Protein AF-A0AAD6T0F4-F1 (afdb_monomer_lite)

Foldseek 3Di:
DQCPLPQCPNDPGRLHLLDDDDPDDCCCLPLVVRLVRADPPPDAQEAEAQAKRKAFAANACLCDPNQVSGPVRHPHDPQNFHRYPPDDCVSLPAPDQVRFAWWFKWWALDLRSVPDDQQRTFTQWIDRSPSRGRTDITGGHNQDAWHDPNAIWMDTSHTHGYTYPPHPHHDDADRADAFFPFQADVVVPRHHGHPVRGDPGTHGDDDDD

Organism: NCBI:txid1745969

pLDDT: mean 95.16, std 5.16, range [55.62, 98.62]

InterPro domains:
  IPR054497 Lytic polysaccharide monooxygenase AA14 [PF22810] (1-209)

Sequence (209 aa):
MYGFNVTDQTFDYDNRPVSPLTNFTFSQWWFHGHLDFPPSEGDIFDLPAGQPATTEIACNKGATSFFASSEGGNIRTDNPNDVCPNSGTDAFHTKGLDDLTGCALAIAYKSNATQVQPEDFTVFSVNQTCVWTRFTDFQVPARMPACPPGGCTCAFFWIYSCNVTGATSTVALATPKVPRRCGVDSANGKWHAAPGNCTYSPKQPLYWF

Structure (mmCIF, N/CA/C/O backbone):
data_AF-A0AAD6T0F4-F1
#
_entry.id   AF-A0AAD6T0F4-F1
#
loop_
_atom_site.group_PDB
_atom_site.id
_atom_site.type_symbol
_atom_site.label_atom_id
_atom_site.label_alt_id
_atom_site.label_comp_id
_atom_site.label_asym_id
_atom_site.label_entity_id
_atom_site.label_seq_id
_atom_site.pdbx_PDB_ins_code
_atom_site.Cartn_x
_atom_site.Cartn_y
_atom_site.Cartn_z
_atom_site.occupancy
_atom_site.B_iso_or_equiv
_atom_site.auth_seq_id
_atom_site.auth_comp_id
_atom_site.auth_asym_id
_atom_site.auth_atom_id
_atom_site.pdbx_PDB_model_num
ATOM 1 N N . MET A 1 1 ? -3.334 2.688 10.053 1.00 94.81 1 MET A N 1
ATOM 2 C CA . MET A 1 1 ? -2.639 1.423 9.693 1.00 94.81 1 MET A CA 1
ATOM 3 C C . MET A 1 1 ? -2.483 0.551 10.932 1.00 94.81 1 MET A C 1
ATOM 5 O O . MET A 1 1 ? -2.479 1.100 12.030 1.00 94.81 1 MET A O 1
ATOM 9 N N . TYR A 1 2 ? -2.353 -0.764 10.767 1.00 96.94 2 TYR A N 1
ATOM 10 C CA . TYR A 1 2 ? -2.013 -1.662 11.878 1.00 96.94 2 TYR A CA 1
ATOM 11 C C . TYR A 1 2 ? -0.552 -1.467 12.276 1.00 96.94 2 TYR A C 1
ATOM 13 O O . TYR A 1 2 ? 0.293 -1.364 11.397 1.00 96.94 2 TYR A O 1
ATOM 21 N N . GLY A 1 3 ? -0.263 -1.374 13.572 1.00 97.12 3 GLY A N 1
ATOM 22 C CA . GLY A 1 3 ? 1.085 -1.126 14.084 1.00 97.12 3 GLY A CA 1
ATOM 23 C C . GLY A 1 3 ? 1.554 0.325 13.954 1.00 97.12 3 GLY A C 1
ATOM 24 O O . GLY A 1 3 ? 2.752 0.585 13.903 1.00 97.12 3 GLY A O 1
ATOM 25 N N . PHE A 1 4 ? 0.635 1.298 13.894 1.00 97.31 4 PHE A N 1
ATOM 26 C CA . PHE A 1 4 ? 0.967 2.716 13.652 1.00 97.31 4 PHE A CA 1
ATOM 27 C C . PHE A 1 4 ? 1.988 3.305 14.644 1.00 97.31 4 PHE A C 1
ATOM 29 O O . PHE A 1 4 ? 2.766 4.197 14.294 1.00 97.31 4 PHE A O 1
ATOM 36 N N . ASN A 1 5 ? 1.984 2.801 15.879 1.00 96.81 5 ASN A N 1
ATOM 37 C CA . ASN A 1 5 ? 2.884 3.213 16.956 1.00 96.81 5 ASN A CA 1
ATOM 38 C C . ASN A 1 5 ? 3.843 2.096 17.398 1.00 96.81 5 ASN A C 1
ATOM 40 O O . ASN A 1 5 ? 4.452 2.219 18.455 1.00 96.81 5 ASN A O 1
ATOM 44 N N . VAL A 1 6 ? 3.977 1.018 16.617 1.00 97.19 6 VAL A N 1
ATOM 45 C CA . VAL A 1 6 ? 4.965 -0.034 16.891 1.00 97.19 6 VAL A CA 1
ATOM 46 C C . VAL A 1 6 ? 6.373 0.532 16.704 1.00 97.19 6 VAL A C 1
ATOM 48 O O . VAL A 1 6 ? 6.673 1.181 15.698 1.00 97.19 6 VAL A O 1
ATOM 51 N N . THR A 1 7 ? 7.235 0.265 17.680 1.00 96.44 7 THR A N 1
ATOM 52 C CA . THR A 1 7 ? 8.653 0.644 17.715 1.00 96.44 7 THR A CA 1
ATOM 53 C C . THR A 1 7 ? 9.552 -0.596 17.694 1.00 96.44 7 THR A C 1
ATOM 55 O O . THR A 1 7 ? 9.077 -1.728 17.779 1.00 96.44 7 THR A O 1
ATOM 58 N N . ASP A 1 8 ? 10.864 -0.385 17.607 1.00 95.06 8 ASP A N 1
ATOM 59 C CA . ASP A 1 8 ? 11.895 -1.431 17.684 1.00 95.06 8 ASP A CA 1
ATOM 60 C C . ASP A 1 8 ? 11.920 -2.163 19.037 1.00 95.06 8 ASP A C 1
ATOM 62 O O . ASP A 1 8 ? 12.418 -3.279 19.113 1.00 95.06 8 ASP A O 1
ATOM 66 N N . GLN A 1 9 ? 11.362 -1.557 20.088 1.00 95.44 9 GLN A N 1
ATOM 67 C CA . GLN A 1 9 ? 11.271 -2.131 21.436 1.00 95.44 9 GLN A CA 1
ATOM 68 C C . GLN A 1 9 ? 9.912 -2.787 21.733 1.00 95.44 9 GLN A C 1
ATOM 70 O O . GLN A 1 9 ? 9.684 -3.264 22.842 1.00 95.44 9 GLN A O 1
ATOM 75 N N . THR A 1 10 ? 8.966 -2.760 20.787 1.00 96.94 10 THR A N 1
ATOM 76 C CA . THR A 1 10 ? 7.611 -3.300 21.017 1.00 96.94 10 THR A CA 1
ATOM 77 C C . THR A 1 10 ? 7.586 -4.832 21.006 1.00 96.94 10 THR A C 1
ATOM 79 O O . THR A 1 10 ? 6.769 -5.437 21.697 1.00 96.94 10 THR A O 1
ATOM 82 N N . PHE A 1 11 ? 8.484 -5.456 20.243 1.00 96.12 11 PHE A N 1
ATOM 83 C CA . PHE A 1 11 ? 8.640 -6.905 20.128 1.00 96.12 11 PHE A CA 1
ATOM 84 C C . PHE A 1 11 ? 10.054 -7.313 2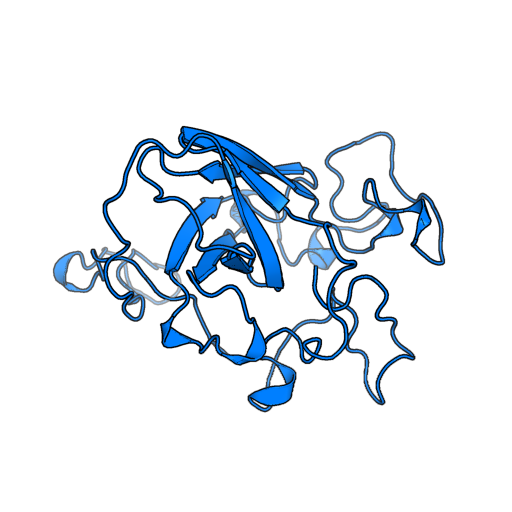0.573 1.00 96.12 11 PHE A C 1
ATOM 86 O O . PHE A 1 11 ? 10.929 -6.471 20.750 1.00 96.12 11 PHE A O 1
ATOM 93 N N . ASP A 1 12 ? 10.294 -8.613 20.739 1.00 95.62 12 ASP A N 1
ATOM 94 C CA . ASP A 1 12 ? 11.615 -9.188 21.038 1.00 95.62 12 ASP A CA 1
ATOM 95 C C . ASP A 1 12 ? 12.577 -9.192 19.829 1.00 95.62 12 ASP A C 1
ATOM 97 O O . ASP A 1 12 ? 13.738 -9.588 19.946 1.00 95.62 12 ASP A O 1
ATOM 101 N N . TYR A 1 13 ? 12.107 -8.714 18.676 1.00 95.06 13 TYR A N 1
ATOM 102 C CA . TYR A 1 13 ? 12.864 -8.451 17.454 1.00 95.06 13 TYR A CA 1
ATOM 103 C C . TYR A 1 13 ? 12.384 -7.144 16.808 1.00 95.06 13 TYR A C 1
ATOM 105 O O . TYR A 1 13 ? 11.301 -6.645 17.118 1.00 95.06 13 TYR A O 1
ATOM 113 N N . ASP A 1 14 ? 13.167 -6.589 15.877 1.00 95.75 14 ASP A N 1
ATOM 114 C CA . ASP A 1 14 ? 12.775 -5.370 15.165 1.00 95.75 14 ASP A CA 1
ATOM 115 C C . ASP A 1 14 ? 11.626 -5.646 14.190 1.00 95.75 14 ASP A C 1
ATOM 117 O O . ASP A 1 14 ? 11.829 -6.082 13.055 1.00 95.75 14 ASP A O 1
ATOM 121 N N . ASN A 1 15 ? 10.416 -5.344 14.646 1.00 96.56 15 ASN A N 1
ATOM 122 C CA . ASN A 1 15 ? 9.190 -5.498 13.882 1.00 96.56 15 ASN A CA 1
ATOM 123 C C . ASN A 1 15 ? 8.511 -4.148 13.614 1.00 96.56 15 ASN A C 1
ATOM 125 O O . ASN A 1 15 ? 7.284 -4.049 13.597 1.00 96.56 15 ASN A O 1
ATOM 129 N N . ARG A 1 16 ? 9.296 -3.075 13.454 1.00 97.19 16 ARG A N 1
ATOM 130 C CA . ARG A 1 16 ? 8.764 -1.774 13.029 1.00 97.19 16 ARG A CA 1
ATOM 131 C C . ARG A 1 16 ? 8.069 -1.901 11.673 1.00 97.19 16 ARG A C 1
ATOM 133 O O . ARG A 1 16 ? 8.456 -2.742 10.868 1.00 97.19 16 ARG A O 1
ATOM 140 N N . PRO A 1 17 ? 7.130 -1.003 11.333 1.00 97.00 17 PRO A N 1
ATOM 141 C CA . PRO A 1 17 ? 6.427 -1.087 10.053 1.00 97.00 17 PRO A CA 1
ATOM 142 C C . PRO A 1 17 ? 7.309 -0.994 8.796 1.00 97.00 17 PRO A C 1
ATOM 144 O O . PRO A 1 17 ? 6.874 -1.368 7.712 1.00 97.00 17 PRO A O 1
ATOM 147 N N . VAL A 1 18 ? 8.536 -0.486 8.940 1.00 95.94 18 VAL A N 1
ATOM 148 C CA . VAL A 1 18 ? 9.536 -0.392 7.864 1.00 95.94 18 VAL A CA 1
ATOM 149 C C . VAL A 1 18 ? 10.438 -1.627 7.772 1.00 95.94 18 VAL A C 1
ATOM 151 O O . VAL A 1 18 ? 11.195 -1.751 6.812 1.00 95.94 18 VAL A O 1
ATOM 154 N N . SER A 1 19 ? 10.382 -2.533 8.753 1.00 95.75 19 SER A N 1
ATOM 155 C CA . SER A 1 19 ? 11.212 -3.736 8.783 1.00 95.75 19 SER A CA 1
ATOM 156 C C . SER A 1 19 ? 10.784 -4.706 7.677 1.00 95.75 19 SER A C 1
ATOM 158 O O . SER A 1 19 ? 9.584 -4.949 7.509 1.00 95.75 19 SER A O 1
ATOM 160 N N . PRO A 1 20 ? 11.734 -5.269 6.909 1.00 94.81 20 PRO A N 1
ATOM 161 C CA . PRO A 1 20 ? 11.415 -6.210 5.845 1.00 94.81 20 PRO A CA 1
ATOM 162 C C . PRO A 1 20 ? 10.930 -7.552 6.411 1.00 94.81 20 PRO A C 1
ATOM 164 O O . PRO A 1 20 ? 11.377 -7.995 7.467 1.00 94.81 20 PRO A O 1
ATOM 167 N N . LEU A 1 21 ? 10.049 -8.225 5.669 1.00 94.69 21 LEU A N 1
ATOM 168 C CA . LEU A 1 21 ? 9.511 -9.543 6.017 1.00 94.69 21 LEU A CA 1
ATOM 169 C C . LEU A 1 21 ? 10.242 -10.617 5.201 1.00 94.69 21 LEU A C 1
ATOM 171 O O . LEU A 1 21 ? 10.131 -10.636 3.977 1.00 94.69 21 LEU A O 1
ATOM 175 N N . THR A 1 22 ? 11.009 -11.490 5.856 1.00 93.94 22 THR A N 1
ATOM 176 C CA . THR A 1 22 ? 11.777 -12.558 5.190 1.00 93.94 22 THR A CA 1
ATOM 177 C C . THR A 1 22 ? 11.977 -13.745 6.122 1.00 93.94 22 THR A C 1
ATOM 179 O O . THR A 1 22 ? 12.324 -13.559 7.288 1.00 93.94 22 THR A O 1
ATOM 182 N N . ASN A 1 23 ? 11.761 -14.968 5.623 1.00 93.19 23 ASN A N 1
ATOM 183 C CA . ASN A 1 23 ? 11.918 -16.206 6.392 1.00 93.19 23 ASN A CA 1
ATOM 184 C C . ASN A 1 23 ? 11.124 -16.206 7.716 1.00 93.19 23 ASN A C 1
ATOM 186 O O . ASN A 1 23 ? 11.606 -16.622 8.772 1.00 93.19 23 ASN A O 1
ATOM 190 N N . PHE A 1 24 ? 9.896 -15.696 7.655 1.00 95.19 24 PHE A N 1
ATOM 191 C CA . PHE A 1 24 ? 8.995 -15.550 8.791 1.00 95.19 24 PHE A CA 1
ATOM 192 C C . PHE A 1 24 ? 7.892 -16.605 8.768 1.00 95.19 24 PHE A C 1
ATOM 194 O O . PHE A 1 24 ? 7.407 -17.024 7.716 1.00 95.19 24 PHE A O 1
ATOM 201 N N . THR A 1 25 ? 7.453 -17.018 9.955 1.00 96.62 25 THR A N 1
ATOM 202 C CA . THR A 1 25 ? 6.232 -17.820 10.092 1.00 96.62 25 THR A CA 1
ATOM 203 C C . THR A 1 25 ? 5.010 -17.012 9.653 1.00 96.62 25 THR A C 1
ATOM 205 O O . THR A 1 25 ? 5.052 -15.781 9.602 1.00 96.62 25 THR A O 1
ATOM 208 N N . PHE A 1 26 ? 3.894 -17.694 9.371 1.00 96.00 26 PHE A N 1
ATOM 209 C CA . PHE A 1 26 ? 2.660 -17.034 8.936 1.00 96.00 26 PHE A CA 1
ATOM 210 C C . PHE A 1 26 ? 2.252 -15.877 9.852 1.00 96.00 26 PHE A C 1
ATOM 212 O O . PHE A 1 26 ? 2.023 -14.778 9.372 1.00 96.00 26 PHE A O 1
ATOM 219 N N . SER A 1 27 ? 2.240 -16.088 11.169 1.00 94.81 27 SER A N 1
ATOM 220 C CA . SER A 1 27 ? 1.849 -15.059 12.137 1.00 94.81 27 SER A CA 1
ATOM 221 C C . SER A 1 27 ? 2.810 -13.872 12.219 1.00 94.81 27 SER A C 1
ATOM 223 O O . SER A 1 27 ? 2.397 -12.809 12.663 1.00 94.81 27 SER A O 1
ATOM 225 N N . GLN A 1 28 ? 4.074 -14.040 11.824 1.00 95.25 28 GLN A N 1
ATOM 226 C CA . GLN A 1 28 ? 5.064 -12.960 11.842 1.00 95.25 28 GLN A CA 1
ATOM 227 C C . GLN A 1 28 ? 4.947 -12.067 10.603 1.00 95.25 28 GLN A C 1
ATOM 229 O O . GLN A 1 28 ? 4.976 -10.849 10.723 1.00 95.25 28 GLN A O 1
ATOM 234 N N . TRP A 1 29 ? 4.791 -12.644 9.405 1.00 95.38 29 TRP A N 1
ATOM 235 C CA . TRP A 1 29 ? 4.690 -11.831 8.186 1.00 95.38 29 TRP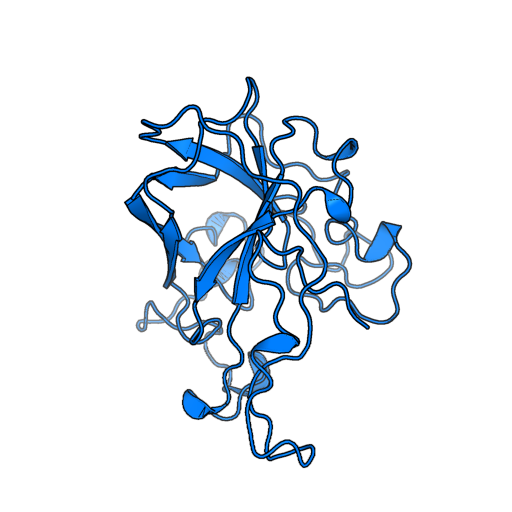 A CA 1
ATOM 236 C C . TRP A 1 29 ? 3.265 -11.339 7.916 1.00 95.38 29 TRP A C 1
ATOM 238 O O . TRP A 1 29 ? 3.070 -10.242 7.384 1.00 95.38 29 TRP A O 1
ATOM 248 N N . TRP A 1 30 ? 2.246 -12.125 8.273 1.00 96.69 30 TRP A N 1
ATOM 249 C CA . TRP A 1 30 ? 0.854 -11.760 8.041 1.00 96.69 30 TRP A CA 1
ATOM 250 C C . TRP A 1 30 ? 0.491 -10.529 8.864 1.00 96.69 30 TRP A C 1
ATOM 252 O O . TRP A 1 30 ? 0.677 -10.517 10.079 1.00 96.69 30 TRP A O 1
ATOM 262 N N . PHE A 1 31 ? -0.009 -9.472 8.210 1.00 96.56 31 PHE A N 1
ATOM 263 C CA . PHE A 1 31 ? -0.258 -8.179 8.869 1.00 96.56 31 PHE A CA 1
ATOM 264 C C . PHE A 1 31 ? 0.978 -7.593 9.559 1.00 96.56 31 PHE A C 1
ATOM 266 O O . PHE A 1 31 ? 0.825 -6.772 10.459 1.00 96.56 31 PHE A O 1
ATOM 273 N N . HIS A 1 32 ? 2.190 -7.988 9.140 1.00 96.75 32 HIS A N 1
ATOM 274 C CA . HIS A 1 32 ? 3.436 -7.609 9.816 1.00 96.75 32 HIS A CA 1
ATOM 275 C C . HIS A 1 32 ? 3.441 -8.047 11.301 1.00 96.75 32 HIS A C 1
ATOM 277 O O . HIS A 1 32 ? 4.083 -7.443 12.144 1.00 96.75 32 HIS A O 1
ATOM 283 N N . GLY A 1 33 ? 2.636 -9.049 11.680 1.00 96.56 33 GLY A N 1
ATOM 284 C CA . GLY A 1 33 ? 2.438 -9.427 13.083 1.00 96.56 33 GLY A CA 1
ATOM 285 C C . GLY A 1 33 ? 1.744 -8.349 13.929 1.00 96.56 33 GLY A C 1
ATOM 286 O O . GLY A 1 33 ? 1.796 -8.399 15.155 1.00 96.56 33 GLY A O 1
ATOM 287 N N . HIS A 1 34 ? 1.095 -7.356 13.307 1.00 97.44 34 HIS A N 1
ATOM 288 C CA . HIS A 1 34 ? 0.525 -6.187 13.991 1.00 97.44 34 HIS A CA 1
ATOM 289 C C . HIS A 1 34 ? -0.987 -6.257 14.215 1.00 97.44 34 HIS A C 1
ATOM 291 O O . HIS A 1 34 ? -1.586 -5.237 14.545 1.00 97.44 34 HIS A O 1
ATOM 297 N N . LEU A 1 35 ? -1.632 -7.420 14.060 1.00 96.31 35 LEU A N 1
ATOM 298 C CA . LEU A 1 35 ? -3.089 -7.550 14.250 1.00 96.31 35 LEU A CA 1
ATOM 299 C C . LEU A 1 35 ? -3.570 -7.073 15.630 1.00 96.31 35 LEU A C 1
ATOM 301 O O . LEU A 1 35 ? -4.657 -6.503 15.721 1.00 96.31 35 LEU A O 1
ATOM 305 N N . ASP A 1 36 ? -2.743 -7.233 16.665 1.00 97.19 36 ASP A N 1
ATOM 306 C CA . ASP A 1 36 ? -3.033 -6.791 18.036 1.00 97.19 36 ASP A CA 1
ATOM 307 C C . ASP A 1 36 ? -2.819 -5.279 18.256 1.00 97.19 36 ASP A C 1
ATOM 309 O O . ASP A 1 36 ? -3.106 -4.752 19.330 1.00 97.19 36 ASP A O 1
ATOM 313 N N . PHE A 1 37 ? -2.360 -4.558 17.228 1.00 97.00 37 PHE A N 1
ATOM 314 C CA . PHE A 1 37 ? -2.129 -3.112 17.232 1.00 97.00 37 PHE A CA 1
ATOM 315 C C . PHE A 1 37 ? -3.007 -2.422 16.172 1.00 97.00 37 PHE A C 1
ATOM 317 O O . PHE A 1 37 ? -2.479 -1.854 15.208 1.00 97.00 37 PHE A O 1
ATOM 324 N N . PRO A 1 38 ? -4.347 -2.479 16.288 1.00 96.12 38 PRO A N 1
ATOM 325 C CA . PRO A 1 38 ? -5.238 -1.872 15.307 1.00 96.12 38 PRO A CA 1
ATOM 326 C C . PRO A 1 38 ? -5.090 -0.341 15.262 1.00 96.12 38 PRO A C 1
ATOM 328 O O . PRO A 1 38 ? -4.628 0.272 16.229 1.00 96.12 38 PRO A O 1
ATOM 331 N N . PRO A 1 39 ? -5.488 0.304 14.148 1.00 94.31 39 PRO A N 1
ATOM 332 C CA . PRO A 1 39 ? -5.640 1.757 14.121 1.00 94.31 39 PRO A CA 1
ATOM 333 C C . PRO A 1 39 ? -6.704 2.227 15.124 1.00 94.31 39 PRO A C 1
ATOM 335 O O . PRO A 1 39 ? -7.549 1.440 15.559 1.00 94.31 39 PRO A O 1
ATOM 338 N N . SER A 1 40 ? -6.690 3.522 15.453 1.00 92.12 40 SER A N 1
ATOM 339 C CA . SER A 1 40 ? -7.757 4.129 16.252 1.00 92.12 40 SER A CA 1
ATOM 340 C C . SER A 1 40 ? -9.108 3.979 15.552 1.00 92.12 40 SER A C 1
ATOM 342 O O . SER A 1 40 ? -9.198 3.953 14.322 1.00 92.12 40 SER A O 1
ATOM 344 N N . GLU A 1 41 ? -10.177 3.905 16.340 1.00 89.12 41 GLU A N 1
ATOM 345 C CA . GLU A 1 41 ? -11.531 3.870 15.796 1.00 89.12 41 GLU A CA 1
ATOM 346 C C . GLU A 1 41 ? -11.809 5.126 14.954 1.00 89.12 41 GLU A C 1
ATOM 348 O O . GLU A 1 41 ? -11.523 6.246 15.372 1.00 89.12 41 GLU A O 1
ATOM 353 N N . GLY A 1 42 ? -12.359 4.932 13.753 1.00 89.50 42 GLY A N 1
ATOM 354 C CA . GLY A 1 42 ? -12.655 6.013 12.809 1.00 89.50 42 GLY A CA 1
ATOM 355 C C . GLY A 1 42 ? -11.501 6.401 11.878 1.00 89.50 42 GLY A C 1
ATOM 356 O O . GLY A 1 42 ? -11.765 7.017 10.847 1.00 89.50 42 GLY A O 1
ATOM 357 N N . ASP A 1 43 ? -10.261 5.985 12.159 1.00 93.94 43 ASP A N 1
ATOM 358 C CA . ASP A 1 43 ? -9.118 6.248 11.278 1.00 93.94 43 ASP A CA 1
ATOM 359 C C . ASP A 1 43 ? -9.148 5.306 10.063 1.00 93.94 43 ASP A C 1
ATOM 361 O O . ASP A 1 43 ? -8.745 4.138 10.123 1.00 93.94 43 ASP A O 1
ATOM 365 N N . ILE A 1 44 ? -9.629 5.828 8.935 1.00 94.69 44 ILE A N 1
ATOM 366 C CA . ILE A 1 44 ? -9.835 5.088 7.688 1.00 94.69 44 ILE A CA 1
ATOM 367 C C . ILE A 1 44 ? -9.095 5.783 6.544 1.00 94.69 44 ILE A C 1
ATOM 369 O O . ILE A 1 44 ? -9.131 7.003 6.413 1.00 94.69 44 ILE A O 1
ATOM 373 N N . PHE A 1 45 ? -8.443 4.994 5.687 1.00 96.88 45 PHE A N 1
ATOM 374 C CA . PHE A 1 45 ? -7.889 5.493 4.429 1.00 96.88 45 PHE A CA 1
ATOM 375 C C . PHE A 1 45 ? -8.936 5.430 3.306 1.00 96.88 45 PHE A C 1
ATOM 377 O O . PHE A 1 45 ? -9.388 4.342 2.931 1.00 96.88 45 PHE A O 1
ATOM 384 N N . ASP A 1 46 ? -9.310 6.584 2.758 1.00 97.50 46 ASP A N 1
ATOM 385 C CA . ASP A 1 46 ? -10.323 6.678 1.706 1.00 97.50 46 ASP A CA 1
ATOM 386 C C . ASP A 1 46 ? -9.776 6.321 0.315 1.00 97.50 46 ASP A C 1
ATOM 388 O O . ASP A 1 46 ? -8.698 6.747 -0.100 1.00 97.50 46 ASP A O 1
ATOM 392 N N . LEU A 1 47 ? -10.571 5.561 -0.438 1.00 97.94 47 LEU A N 1
ATOM 393 C CA . LEU A 1 47 ? -10.309 5.134 -1.810 1.00 97.94 47 LEU A CA 1
ATOM 394 C C . LEU A 1 47 ? -11.386 5.711 -2.744 1.00 97.94 47 LEU A C 1
ATOM 396 O O . LEU A 1 47 ? -12.423 5.070 -2.946 1.00 97.94 47 LEU A O 1
ATOM 400 N N . PRO A 1 48 ? -11.181 6.908 -3.318 1.00 98.12 48 PRO A N 1
ATOM 401 C CA . PRO A 1 48 ? -12.180 7.562 -4.156 1.00 98.12 48 PRO A CA 1
ATOM 402 C C . PRO A 1 48 ? -12.296 6.882 -5.524 1.00 98.12 48 PRO A C 1
ATOM 404 O O . PRO A 1 48 ? -11.392 6.957 -6.352 1.00 98.12 48 PRO A O 1
ATOM 407 N N . ALA A 1 49 ? -13.421 6.215 -5.788 1.00 98.38 49 ALA A N 1
ATOM 408 C CA . ALA A 1 49 ? -13.643 5.465 -7.020 1.00 98.38 49 ALA A CA 1
ATOM 409 C C . ALA A 1 49 ? -13.466 6.346 -8.272 1.00 98.38 49 ALA A C 1
ATOM 411 O O . ALA A 1 49 ? -14.141 7.359 -8.451 1.00 98.38 49 ALA A O 1
ATOM 412 N N . GLY A 1 50 ? -12.572 5.930 -9.173 1.00 98.06 50 GLY A N 1
ATOM 413 C CA . GLY A 1 50 ? -12.282 6.638 -10.423 1.00 98.06 50 GLY A CA 1
ATOM 414 C C . GLY A 1 50 ? -11.323 7.819 -10.274 1.00 98.06 50 GLY A C 1
ATOM 415 O O . GLY A 1 50 ? -11.151 8.559 -11.238 1.00 98.06 50 GLY A O 1
ATOM 416 N N . GLN A 1 51 ? -10.720 8.000 -9.098 1.00 98.44 51 GLN A N 1
ATOM 417 C CA . GLN A 1 51 ? -9.780 9.073 -8.781 1.00 98.44 51 GLN A CA 1
ATOM 418 C C . GLN A 1 51 ? -8.486 8.500 -8.173 1.00 98.44 51 GLN A C 1
ATOM 420 O O . GLN A 1 51 ? -8.458 7.336 -7.750 1.00 98.44 51 GLN A O 1
ATOM 425 N N . PRO A 1 52 ? -7.394 9.282 -8.134 1.00 98.25 52 PRO A N 1
ATOM 426 C CA . PRO A 1 52 ? -6.196 8.893 -7.403 1.00 98.25 52 PRO A CA 1
ATOM 427 C C . PRO A 1 52 ? -6.435 8.882 -5.887 1.00 98.25 52 PRO A C 1
ATOM 429 O O . PRO A 1 52 ? -7.080 9.775 -5.337 1.00 98.25 52 PRO A O 1
ATOM 432 N N . ALA A 1 53 ? -5.856 7.890 -5.213 1.00 98.06 53 ALA A N 1
ATOM 433 C CA . ALA A 1 53 ? -5.625 7.885 -3.775 1.00 98.06 53 ALA A CA 1
ATOM 434 C C . ALA A 1 53 ? -4.125 8.097 -3.518 1.00 98.06 53 ALA A C 1
ATOM 436 O O . ALA A 1 53 ? -3.309 7.243 -3.879 1.00 98.06 53 ALA A O 1
ATOM 437 N N . THR A 1 54 ? -3.756 9.228 -2.918 1.00 98.19 54 THR A N 1
ATOM 438 C CA . THR A 1 54 ? -2.356 9.545 -2.604 1.00 98.19 54 THR A CA 1
ATOM 439 C C . THR A 1 54 ? -1.943 8.883 -1.293 1.00 98.19 54 THR A C 1
ATOM 441 O O . THR A 1 54 ? -2.565 9.092 -0.254 1.00 98.19 54 THR A O 1
ATOM 444 N N . THR A 1 55 ? -0.873 8.094 -1.336 1.00 97.44 55 THR A N 1
ATOM 445 C CA . THR A 1 55 ? -0.246 7.474 -0.157 1.00 97.44 55 THR A CA 1
ATOM 446 C C . THR A 1 55 ? 1.034 8.209 0.231 1.00 97.44 55 THR A C 1
ATOM 448 O O . THR A 1 55 ? 1.625 8.899 -0.601 1.00 97.44 55 THR A O 1
ATOM 451 N N . GLU A 1 56 ? 1.482 8.042 1.478 1.00 97.94 56 GLU A N 1
ATOM 452 C CA . GLU A 1 56 ? 2.804 8.482 1.932 1.00 97.94 56 GLU A CA 1
ATOM 453 C C . GLU A 1 56 ? 3.690 7.270 2.232 1.00 97.94 56 GLU A C 1
ATOM 455 O O . GLU A 1 56 ? 3.396 6.494 3.139 1.00 97.94 56 GLU A O 1
ATOM 460 N N . ILE A 1 57 ? 4.778 7.119 1.478 1.00 97.56 57 ILE A N 1
ATOM 461 C CA . ILE A 1 57 ? 5.759 6.039 1.622 1.00 97.56 57 ILE A CA 1
ATOM 462 C C . ILE A 1 57 ? 7.090 6.658 2.040 1.00 97.56 57 ILE A C 1
ATOM 464 O O . ILE A 1 57 ? 7.638 7.488 1.318 1.00 97.56 57 ILE A O 1
ATOM 468 N N . ALA A 1 58 ? 7.614 6.274 3.202 1.00 97.69 58 ALA A N 1
ATOM 469 C CA . ALA A 1 58 ? 8.889 6.789 3.688 1.00 97.69 58 ALA A CA 1
ATOM 470 C C . ALA A 1 58 ? 9.614 5.800 4.609 1.00 97.69 58 ALA A C 1
ATOM 472 O O . ALA A 1 58 ? 8.986 4.934 5.214 1.00 97.69 58 ALA A O 1
ATOM 473 N N . CYS A 1 59 ? 10.927 5.974 4.774 1.00 96.81 59 CYS A N 1
ATOM 474 C CA . CYS A 1 59 ? 11.750 5.136 5.659 1.00 96.81 59 CYS A CA 1
ATOM 475 C C . CYS A 1 59 ? 11.518 5.391 7.158 1.00 96.81 59 CYS A C 1
ATOM 477 O O . CYS A 1 59 ? 11.972 4.625 8.006 1.00 96.81 59 CYS A O 1
ATOM 479 N N . ASN A 1 60 ? 10.830 6.478 7.512 1.00 97.38 60 ASN A N 1
ATOM 480 C CA . ASN A 1 60 ? 10.474 6.789 8.889 1.00 97.38 60 ASN A CA 1
ATOM 481 C C . ASN A 1 60 ? 9.187 7.621 8.937 1.00 97.38 60 ASN A C 1
ATOM 483 O O . ASN A 1 60 ? 8.971 8.496 8.097 1.00 97.38 60 ASN A O 1
ATOM 487 N N . LYS A 1 61 ? 8.361 7.420 9.971 1.00 98.06 61 LYS A N 1
ATOM 488 C CA . LYS A 1 61 ? 7.135 8.203 10.191 1.00 98.06 61 LYS A CA 1
ATOM 489 C C . LYS A 1 61 ? 7.416 9.706 10.321 1.00 98.06 61 LYS A C 1
ATOM 491 O O . LYS A 1 61 ? 6.604 10.516 9.879 1.00 98.06 61 LYS A O 1
ATOM 496 N N . GLY A 1 62 ? 8.585 10.088 10.838 1.00 98.06 62 GLY A N 1
ATOM 497 C CA . GLY A 1 62 ? 9.034 11.482 10.913 1.00 98.06 62 GLY A CA 1
ATOM 498 C C . GLY A 1 62 ? 9.176 12.183 9.555 1.00 98.06 62 GLY A C 1
ATOM 499 O O . GLY A 1 62 ? 9.127 13.411 9.489 1.00 98.06 62 GLY A O 1
ATOM 500 N N . ALA A 1 63 ? 9.330 11.422 8.467 1.00 98.06 63 ALA A N 1
ATOM 501 C CA . ALA A 1 63 ? 9.390 11.939 7.102 1.00 98.06 63 ALA A CA 1
ATOM 502 C C . ALA A 1 63 ? 7.996 12.072 6.453 1.00 98.06 63 ALA A C 1
ATOM 504 O O . ALA A 1 63 ? 7.891 12.465 5.297 1.00 98.06 63 ALA A O 1
ATOM 505 N N . THR A 1 64 ? 6.913 11.780 7.176 1.00 98.31 64 THR A N 1
ATOM 506 C CA . THR A 1 64 ? 5.529 11.847 6.672 1.00 98.31 64 THR A CA 1
ATOM 507 C C . THR A 1 64 ? 4.745 12.986 7.327 1.00 98.31 64 THR A C 1
ATOM 509 O O . THR A 1 64 ? 5.238 13.666 8.230 1.00 98.31 64 THR A O 1
ATOM 512 N N . SER A 1 65 ? 3.501 13.214 6.906 1.00 97.69 65 SER A N 1
ATOM 513 C CA . SER A 1 65 ? 2.569 14.106 7.612 1.00 97.69 65 SER A CA 1
ATOM 514 C C . SER A 1 65 ? 2.273 13.655 9.050 1.00 97.69 65 SER A C 1
ATOM 516 O O . SER A 1 65 ? 1.949 14.490 9.893 1.00 97.69 65 SER A O 1
ATOM 518 N N . PHE A 1 66 ? 2.485 12.375 9.370 1.00 97.62 66 PHE A N 1
ATOM 519 C CA . PHE A 1 66 ? 2.257 11.786 10.691 1.00 97.62 66 PHE A CA 1
ATOM 520 C C . PHE A 1 66 ? 3.427 11.952 11.676 1.00 97.62 66 PHE A C 1
ATOM 522 O O . PHE A 1 66 ? 3.423 11.342 12.752 1.00 97.62 66 PHE A O 1
ATOM 529 N N . PHE A 1 67 ? 4.415 12.793 11.347 1.00 97.69 67 PHE A N 1
ATOM 530 C CA . PHE A 1 67 ? 5.629 13.013 12.142 1.00 97.69 67 PHE A CA 1
ATOM 531 C C . PHE A 1 67 ? 5.373 13.374 13.612 1.00 97.69 67 PHE A C 1
ATOM 533 O O . PHE A 1 67 ? 6.214 13.089 14.456 1.00 97.69 67 PHE A O 1
ATOM 540 N N . ALA A 1 68 ? 4.230 13.988 13.936 1.00 97.31 68 ALA A N 1
ATOM 541 C CA . ALA A 1 68 ? 3.892 14.383 15.305 1.00 97.31 68 ALA A CA 1
ATOM 542 C C . ALA A 1 68 ? 3.775 13.183 16.263 1.00 97.31 68 ALA A C 1
ATOM 544 O O . ALA A 1 68 ? 3.933 13.338 17.468 1.00 97.31 68 ALA A O 1
ATOM 545 N N . SER A 1 69 ? 3.517 11.989 15.721 1.00 95.69 69 SER A N 1
ATOM 546 C CA . SER A 1 69 ? 3.490 10.723 16.465 1.00 95.69 69 SER A CA 1
ATOM 547 C C . SER A 1 69 ? 4.790 9.916 16.332 1.00 95.69 69 SER A C 1
ATOM 549 O O . SER A 1 69 ? 4.845 8.759 16.746 1.00 95.69 69 SER A O 1
ATOM 551 N N . SER A 1 70 ? 5.812 10.480 15.683 1.00 96.12 70 SER A N 1
ATOM 552 C CA . SER A 1 70 ? 7.146 9.889 15.563 1.00 96.12 70 SER A CA 1
ATOM 553 C C . SER A 1 70 ? 8.018 10.328 16.735 1.00 96.12 70 SER A C 1
ATOM 555 O O . SER A 1 70 ? 7.994 11.498 17.110 1.00 96.12 70 SER A O 1
ATOM 557 N N . GLU A 1 71 ? 8.839 9.423 17.264 1.00 90.81 71 GLU A N 1
ATOM 558 C CA . GLU A 1 71 ? 9.789 9.716 18.346 1.00 90.81 71 GLU A CA 1
ATOM 559 C C . GLU A 1 71 ? 10.761 10.852 17.979 1.00 90.81 71 GLU A C 1
ATOM 561 O O . GLU A 1 71 ? 11.015 11.745 18.783 1.00 90.81 71 GLU A O 1
ATOM 566 N N . GLY A 1 72 ? 11.258 10.858 16.736 1.00 91.75 72 GLY A N 1
ATOM 567 C CA . GLY A 1 72 ? 12.235 11.838 16.244 1.00 91.75 72 GLY A CA 1
ATOM 568 C C . GLY A 1 72 ? 11.643 13.156 15.729 1.00 91.75 72 GLY A C 1
ATOM 569 O O . GLY A 1 72 ? 12.388 14.014 15.260 1.00 91.75 72 GLY A O 1
ATOM 570 N N . GLY A 1 73 ? 10.318 13.330 15.773 1.00 96.31 73 GLY A N 1
ATOM 571 C CA . GLY A 1 73 ? 9.650 14.516 15.235 1.00 96.31 73 GLY A CA 1
ATOM 572 C C . GLY A 1 73 ? 9.740 14.648 13.707 1.00 96.31 73 GLY A C 1
ATOM 573 O O . GLY A 1 73 ? 9.779 13.654 12.979 1.00 96.31 73 GLY A O 1
ATOM 574 N N . ASN A 1 74 ? 9.702 15.890 13.208 1.00 97.69 74 ASN A N 1
ATOM 575 C CA . ASN A 1 74 ? 9.687 16.193 11.773 1.00 97.69 74 ASN A CA 1
ATOM 576 C C . ASN A 1 74 ? 11.097 16.154 11.175 1.00 97.69 74 ASN A C 1
ATOM 578 O O . ASN A 1 74 ? 11.902 17.038 11.461 1.00 97.69 74 ASN A O 1
ATOM 582 N N . ILE A 1 75 ? 11.350 15.196 10.285 1.00 97.31 75 ILE A N 1
ATOM 583 C CA . ILE A 1 75 ? 12.623 15.069 9.557 1.00 97.31 75 ILE A CA 1
ATOM 584 C C . ILE A 1 75 ? 12.475 15.320 8.049 1.00 97.31 75 ILE A C 1
ATOM 586 O O . ILE A 1 75 ? 13.386 15.022 7.281 1.00 97.31 75 ILE A O 1
ATOM 590 N N . ARG A 1 76 ? 11.319 15.830 7.604 1.00 97.12 76 ARG A N 1
ATOM 591 C CA . ARG A 1 76 ? 11.075 16.158 6.190 1.00 97.12 76 ARG A CA 1
ATOM 592 C C . ARG A 1 76 ? 12.039 17.242 5.709 1.00 97.12 76 ARG A C 1
ATOM 594 O O . ARG A 1 76 ? 12.302 18.204 6.429 1.00 97.12 76 ARG A O 1
ATOM 601 N N . THR A 1 77 ? 12.510 17.094 4.476 1.00 95.81 77 THR A N 1
ATOM 602 C CA . THR A 1 77 ? 13.338 18.082 3.774 1.00 95.81 77 THR A CA 1
ATOM 603 C C . THR A 1 77 ? 12.462 19.081 3.007 1.00 95.81 77 THR A C 1
ATOM 605 O O . THR A 1 77 ? 11.229 19.023 3.046 1.00 95.81 77 THR A O 1
ATOM 608 N N . ASP A 1 78 ? 13.101 20.028 2.322 1.00 95.75 78 ASP A N 1
ATOM 609 C CA . ASP A 1 78 ? 12.460 20.944 1.375 1.00 95.75 78 ASP A CA 1
ATOM 610 C C . ASP A 1 78 ? 11.911 20.221 0.136 1.00 95.75 78 ASP A C 1
ATOM 612 O O . ASP A 1 78 ? 10.944 20.688 -0.464 1.00 95.75 78 ASP A O 1
ATOM 616 N N . ASN A 1 79 ? 12.476 19.060 -0.215 1.00 96.12 79 ASN A N 1
ATOM 617 C CA . ASN A 1 79 ? 11.910 18.157 -1.206 1.00 96.12 79 ASN A CA 1
ATOM 618 C C . ASN A 1 79 ? 10.740 17.354 -0.602 1.00 96.12 79 ASN A C 1
ATOM 620 O O . ASN A 1 79 ? 10.956 16.377 0.120 1.00 96.12 79 ASN A O 1
ATOM 624 N N . PRO A 1 80 ? 9.478 17.664 -0.953 1.00 94.81 80 PRO A N 1
ATOM 625 C CA . PRO A 1 80 ? 8.337 16.945 -0.406 1.00 94.81 80 PRO A CA 1
ATOM 626 C C . PRO A 1 80 ? 8.288 15.478 -0.849 1.00 94.81 80 PRO A C 1
ATOM 628 O O . PRO A 1 80 ? 7.616 14.692 -0.192 1.00 94.81 80 PRO A O 1
ATOM 631 N N . ASN A 1 81 ? 8.967 15.089 -1.927 1.00 97.38 81 ASN A N 1
ATOM 632 C CA . ASN A 1 81 ? 8.933 13.725 -2.447 1.00 97.38 81 ASN A CA 1
ATOM 633 C C . ASN A 1 81 ? 10.063 12.836 -1.925 1.00 97.38 81 ASN A C 1
ATOM 635 O O . ASN A 1 81 ? 10.158 11.693 -2.361 1.00 97.38 81 ASN A O 1
ATOM 639 N N . ASP A 1 82 ? 10.886 13.323 -0.998 1.00 96.94 82 ASP A N 1
ATOM 640 C CA . ASP A 1 82 ? 11.961 12.535 -0.407 1.00 96.94 82 ASP A CA 1
ATOM 641 C C . ASP A 1 82 ? 11.403 11.360 0.419 1.00 96.94 82 ASP A C 1
ATOM 643 O O . ASP A 1 82 ? 10.720 11.554 1.430 1.00 96.94 82 ASP A O 1
ATOM 647 N N . VAL A 1 83 ? 11.661 10.136 -0.051 1.00 96.50 83 VAL A N 1
ATOM 648 C CA . VAL A 1 83 ? 11.245 8.882 0.599 1.00 96.50 83 VAL A CA 1
ATOM 649 C C . VAL A 1 83 ? 12.087 8.622 1.849 1.00 96.50 83 VAL A C 1
ATOM 651 O O . VAL A 1 83 ? 11.598 8.042 2.821 1.00 96.50 83 VAL A O 1
ATOM 654 N N . CYS A 1 84 ? 13.350 9.048 1.855 1.00 97.75 84 CYS A N 1
ATOM 655 C CA . CYS A 1 84 ? 14.223 8.869 3.002 1.00 97.75 84 CYS A CA 1
ATOM 656 C C . CYS A 1 84 ? 15.224 10.023 3.128 1.00 97.75 84 CYS A C 1
ATOM 658 O O . CYS A 1 84 ? 16.354 9.919 2.640 1.00 97.75 84 CYS A O 1
ATOM 660 N N . PRO A 1 85 ? 14.826 11.105 3.827 1.00 97.06 85 PRO A N 1
ATOM 661 C CA . PRO A 1 85 ? 15.671 12.265 4.058 1.00 97.06 85 PRO A CA 1
ATOM 662 C C . PRO A 1 85 ? 17.093 11.916 4.495 1.00 97.06 85 PRO A C 1
ATOM 664 O O . PRO A 1 85 ? 17.300 11.156 5.442 1.00 97.06 85 PRO A O 1
ATOM 667 N N . ASN A 1 86 ? 18.072 12.533 3.829 1.00 94.38 86 ASN A N 1
ATOM 668 C CA . ASN A 1 86 ? 19.510 12.378 4.087 1.00 94.38 86 ASN A CA 1
ATOM 669 C C . ASN A 1 86 ? 20.078 10.969 3.826 1.00 94.38 86 ASN A C 1
ATOM 671 O O . ASN A 1 86 ? 21.156 10.650 4.329 1.00 94.38 86 ASN A O 1
ATOM 675 N N . SER A 1 87 ? 19.387 10.138 3.042 1.00 96.19 87 SER A N 1
ATOM 676 C CA . SER A 1 87 ? 19.851 8.801 2.648 1.00 96.19 87 SER A CA 1
ATOM 677 C C . SER A 1 87 ? 19.981 8.667 1.127 1.00 96.19 87 SER A C 1
ATOM 679 O O . SER A 1 87 ? 19.333 9.388 0.369 1.00 96.19 87 SER A O 1
ATOM 681 N N . GLY A 1 88 ? 20.841 7.752 0.672 1.00 94.75 88 GLY A N 1
ATOM 682 C CA . GLY A 1 88 ? 20.967 7.397 -0.743 1.00 94.75 88 GLY A CA 1
ATOM 683 C C . GLY A 1 88 ? 19.847 6.470 -1.229 1.00 94.75 88 GLY A C 1
ATOM 684 O O . GLY A 1 88 ? 19.003 6.020 -0.452 1.00 94.75 88 GLY A O 1
ATOM 685 N N . THR A 1 89 ? 19.842 6.156 -2.530 1.00 93.56 89 THR A N 1
ATOM 686 C CA . THR A 1 89 ? 18.834 5.269 -3.146 1.00 93.56 89 THR A CA 1
ATOM 687 C C . THR A 1 89 ? 18.921 3.813 -2.683 1.00 93.56 89 THR A C 1
ATOM 689 O O . THR A 1 89 ? 17.968 3.048 -2.826 1.00 93.56 89 THR A O 1
ATOM 692 N N . ASP A 1 90 ? 20.040 3.432 -2.074 1.00 93.69 90 ASP A N 1
ATOM 693 C CA . ASP A 1 90 ? 20.247 2.151 -1.409 1.00 93.69 90 ASP A CA 1
ATOM 694 C C . ASP A 1 90 ? 19.282 1.935 -0.234 1.00 93.69 90 ASP A C 1
ATOM 696 O O . ASP A 1 90 ? 18.817 0.810 -0.039 1.00 93.69 90 ASP A O 1
ATOM 700 N N . ALA A 1 91 ? 18.896 3.004 0.475 1.00 94.00 91 ALA A N 1
ATOM 701 C CA . ALA A 1 91 ? 17.931 2.948 1.578 1.00 94.00 91 ALA A CA 1
ATOM 702 C C . ALA A 1 91 ? 16.510 2.560 1.136 1.00 94.00 91 ALA A C 1
ATOM 704 O O . ALA A 1 91 ? 15.695 2.141 1.955 1.00 94.00 91 ALA A O 1
ATOM 705 N N . PHE A 1 92 ? 16.209 2.692 -0.154 1.00 93.50 92 PHE A N 1
ATOM 706 C CA . PHE A 1 92 ? 14.951 2.267 -0.765 1.00 93.50 92 PHE A CA 1
ATOM 707 C C . PHE A 1 92 ? 15.180 1.263 -1.907 1.00 93.50 92 PHE A C 1
ATOM 709 O O . PHE A 1 92 ? 14.342 1.096 -2.791 1.00 93.50 92 PHE A O 1
ATOM 716 N N . HIS A 1 93 ? 16.306 0.543 -1.829 1.00 95.06 93 HIS A N 1
ATOM 717 C CA . HIS A 1 93 ? 16.622 -0.656 -2.606 1.00 95.06 93 HIS A CA 1
ATOM 718 C C . HIS A 1 93 ? 16.544 -0.486 -4.125 1.00 95.06 93 HIS A C 1
ATOM 720 O O . HIS A 1 93 ? 16.056 -1.367 -4.832 1.00 95.06 93 HIS A O 1
ATOM 726 N N . THR A 1 94 ? 17.067 0.627 -4.636 1.00 94.44 94 THR A N 1
ATOM 727 C CA . THR A 1 94 ? 17.125 0.882 -6.076 1.00 94.44 94 THR A CA 1
ATOM 728 C C . THR A 1 94 ? 18.432 1.549 -6.492 1.00 94.44 94 THR A C 1
ATOM 730 O O . THR A 1 94 ? 19.026 2.341 -5.756 1.00 94.44 94 THR A O 1
ATOM 733 N N . LYS A 1 95 ? 18.887 1.260 -7.711 1.00 94.38 95 LYS A N 1
ATOM 734 C CA . LYS A 1 95 ? 19.982 1.993 -8.365 1.00 94.38 95 LYS A CA 1
ATOM 735 C C . LYS A 1 95 ? 19.518 3.292 -9.032 1.00 94.38 95 LYS A C 1
ATOM 737 O O . LYS A 1 95 ? 20.357 4.092 -9.437 1.00 94.38 95 LYS A O 1
ATOM 742 N N . GLY A 1 96 ? 18.209 3.499 -9.168 1.00 93.56 96 GLY A N 1
ATOM 743 C CA . GLY A 1 96 ? 17.613 4.663 -9.819 1.00 93.56 96 GLY A CA 1
ATOM 744 C C . GLY A 1 96 ? 16.212 4.377 -10.362 1.00 93.56 96 GLY A C 1
ATOM 745 O O . GLY A 1 96 ? 15.685 3.279 -10.216 1.00 93.56 96 GLY A O 1
ATOM 746 N N . LEU A 1 97 ? 15.606 5.364 -11.025 1.00 93.69 97 LEU A N 1
ATOM 747 C CA . LEU A 1 97 ? 14.231 5.268 -11.536 1.00 93.69 97 LEU A CA 1
ATOM 748 C C . LEU A 1 97 ? 13.994 4.031 -12.430 1.00 93.69 97 LEU A C 1
ATOM 750 O O . LEU A 1 97 ? 12.951 3.392 -12.323 1.00 93.69 97 LEU A O 1
ATOM 754 N N . ASP A 1 98 ? 14.978 3.663 -13.255 1.00 93.88 98 ASP A N 1
ATOM 755 C CA . ASP A 1 98 ? 14.886 2.543 -14.204 1.00 93.88 98 ASP A CA 1
ATOM 756 C C . ASP A 1 98 ? 15.068 1.149 -13.559 1.00 93.88 98 ASP A C 1
ATOM 758 O O . ASP A 1 98 ? 14.902 0.135 -14.233 1.00 93.88 98 ASP A O 1
ATOM 762 N N . ASP A 1 99 ? 15.415 1.087 -12.267 1.00 93.19 99 ASP A N 1
ATOM 763 C CA . ASP A 1 99 ? 15.626 -0.152 -11.491 1.00 93.19 99 ASP A CA 1
ATOM 764 C C . ASP A 1 99 ? 14.453 -0.444 -10.529 1.00 93.19 99 ASP A C 1
ATOM 766 O O . ASP A 1 99 ? 14.456 -1.426 -9.788 1.00 93.19 99 ASP A O 1
ATOM 770 N N . LEU A 1 100 ? 13.415 0.401 -10.540 1.00 93.25 100 LEU A N 1
ATOM 771 C CA . LEU A 1 100 ? 12.216 0.204 -9.729 1.00 93.25 100 LEU A CA 1
ATOM 772 C C . LEU A 1 100 ? 11.376 -0.971 -10.238 1.00 93.25 100 LEU A C 1
ATOM 774 O O . LEU A 1 100 ? 11.209 -1.186 -11.438 1.00 93.25 100 LEU A O 1
ATOM 778 N N . THR A 1 101 ? 10.772 -1.698 -9.299 1.00 94.31 101 THR A N 1
ATOM 779 C CA . THR A 1 101 ? 9.928 -2.872 -9.589 1.00 94.31 101 THR A CA 1
ATOM 780 C C . THR A 1 101 ? 8.451 -2.666 -9.248 1.00 94.31 101 THR A C 1
ATOM 782 O O . THR A 1 101 ? 7.623 -3.549 -9.483 1.00 94.31 101 THR A O 1
ATOM 785 N N . GLY A 1 102 ? 8.101 -1.467 -8.775 1.00 95.88 102 GLY A N 1
ATOM 786 C CA . GLY A 1 102 ? 6.736 -1.069 -8.467 1.00 95.88 102 GLY A CA 1
ATOM 787 C C . GLY A 1 102 ? 6.174 -1.677 -7.185 1.00 95.88 102 GLY A C 1
ATOM 788 O O . GLY A 1 102 ? 6.786 -2.497 -6.509 1.00 95.88 102 GLY A O 1
ATOM 789 N N . CYS A 1 103 ? 4.964 -1.250 -6.847 1.00 97.06 103 CYS A N 1
ATOM 790 C CA . CYS A 1 103 ? 4.211 -1.746 -5.702 1.00 97.06 103 CYS A CA 1
ATOM 791 C C . CYS A 1 103 ? 2.706 -1.671 -6.003 1.00 97.06 103 CYS A C 1
ATOM 793 O O . CYS A 1 103 ? 2.282 -1.143 -7.039 1.00 97.06 103 CYS A O 1
ATOM 795 N N . ALA A 1 104 ? 1.879 -2.199 -5.104 1.00 97.94 104 ALA A N 1
ATOM 796 C CA . ALA A 1 104 ? 0.448 -2.308 -5.341 1.00 97.94 104 ALA A CA 1
ATOM 797 C C . ALA A 1 104 ? -0.383 -2.148 -4.068 1.00 97.94 104 ALA A C 1
ATOM 799 O O . ALA A 1 104 ? 0.093 -2.421 -2.966 1.00 97.94 104 ALA A O 1
ATOM 800 N N . LEU A 1 105 ? -1.644 -1.759 -4.265 1.00 98.31 105 LEU A N 1
ATOM 801 C CA . LEU A 1 105 ? -2.694 -1.825 -3.259 1.00 98.31 105 LEU A CA 1
ATOM 802 C C . LEU A 1 105 ? -3.625 -3.007 -3.548 1.00 98.31 105 LEU A C 1
ATOM 804 O O . LEU A 1 105 ? -4.076 -3.218 -4.681 1.00 98.31 105 LEU A O 1
ATOM 808 N N . ALA A 1 106 ? -3.939 -3.751 -2.500 1.00 98.31 106 ALA A N 1
ATOM 809 C CA . ALA A 1 106 ? -4.880 -4.845 -2.451 1.00 98.31 106 ALA A CA 1
ATOM 810 C C . ALA A 1 106 ? -5.994 -4.566 -1.437 1.00 98.31 106 ALA A C 1
ATOM 812 O O . ALA A 1 106 ? -5.825 -3.798 -0.493 1.00 98.31 106 ALA A O 1
ATOM 813 N N . ILE A 1 107 ? -7.147 -5.194 -1.645 1.00 98.50 107 ILE A N 1
ATOM 814 C CA . ILE A 1 107 ? -8.335 -5.030 -0.806 1.00 98.50 107 ILE A CA 1
ATOM 815 C C . ILE A 1 107 ? -8.976 -6.385 -0.513 1.00 98.50 107 ILE A C 1
ATOM 817 O O . ILE A 1 107 ? -9.014 -7.260 -1.381 1.00 98.50 107 ILE A O 1
ATOM 821 N N . ALA A 1 108 ? -9.499 -6.536 0.699 1.00 98.31 108 ALA A N 1
ATOM 822 C CA . ALA A 1 108 ? -10.387 -7.609 1.114 1.00 98.31 108 ALA A CA 1
ATOM 823 C C . ALA A 1 108 ? -11.682 -6.988 1.662 1.00 98.31 108 ALA A C 1
ATOM 825 O O . ALA A 1 108 ? -11.655 -6.160 2.577 1.00 98.31 108 ALA A O 1
ATOM 826 N N . TYR A 1 109 ? -12.830 -7.396 1.115 1.00 97.81 109 TYR A N 1
ATOM 827 C CA . TYR A 1 109 ? -14.159 -6.898 1.504 1.00 97.81 109 TYR A CA 1
ATOM 828 C C . TYR A 1 109 ? -14.650 -7.555 2.807 1.00 97.81 109 TYR A C 1
ATOM 830 O O . TYR A 1 109 ? -15.700 -8.194 2.853 1.00 97.81 109 TYR A O 1
ATOM 838 N N . LYS A 1 110 ? -13.852 -7.415 3.868 1.00 97.25 110 LYS A N 1
ATOM 839 C CA . LYS A 1 110 ? -14.120 -7.882 5.231 1.00 97.25 110 LYS A CA 1
ATOM 840 C C . LYS A 1 110 ? -13.797 -6.751 6.207 1.00 97.25 110 LYS A C 1
ATOM 842 O O . LYS A 1 110 ? -12.702 -6.190 6.153 1.00 97.25 110 LYS A O 1
ATOM 847 N N . SER A 1 111 ? -14.743 -6.439 7.089 1.00 93.75 111 SER A N 1
ATOM 848 C CA . SER A 1 111 ? -14.588 -5.397 8.112 1.00 93.75 111 SER A CA 1
ATOM 849 C C . SER A 1 111 ? -13.755 -5.861 9.307 1.00 93.75 111 SER A C 1
ATOM 851 O O . SER A 1 111 ? -13.076 -5.057 9.934 1.00 93.75 111 SER A O 1
ATOM 853 N N . ASN A 1 112 ? -13.758 -7.163 9.607 1.00 93.94 112 ASN A N 1
ATOM 854 C CA . ASN A 1 112 ? -12.904 -7.738 10.638 1.00 93.94 112 ASN A CA 1
ATOM 855 C C . ASN A 1 112 ? -11.601 -8.282 10.032 1.00 93.94 112 ASN A C 1
ATOM 857 O O . ASN A 1 112 ? -11.602 -9.327 9.376 1.00 93.94 112 ASN A O 1
ATOM 861 N N . ALA A 1 113 ? -10.488 -7.601 10.307 1.00 94.56 113 ALA A N 1
ATOM 862 C CA . ALA A 1 113 ? -9.160 -7.983 9.836 1.00 94.56 113 ALA A CA 1
ATOM 863 C C . ALA A 1 113 ? -8.734 -9.400 10.255 1.00 94.56 113 ALA A C 1
ATOM 865 O O . ALA A 1 113 ? -8.062 -10.081 9.485 1.00 94.56 113 ALA A O 1
ATOM 866 N N . THR A 1 114 ? -9.165 -9.895 11.423 1.00 95.44 114 THR A N 1
ATOM 867 C CA . THR A 1 114 ? -8.794 -11.245 11.893 1.00 95.44 114 THR A CA 1
ATOM 868 C C . THR A 1 114 ? -9.457 -12.366 11.088 1.00 95.44 114 THR A C 1
ATOM 870 O O . THR A 1 114 ? -9.050 -13.521 11.178 1.00 95.44 114 THR A O 1
ATOM 873 N N . GLN A 1 115 ? -10.463 -12.037 10.272 1.00 97.00 115 GLN A N 1
ATOM 874 C CA . GLN A 1 115 ? -11.133 -12.972 9.365 1.00 97.00 115 GLN A CA 1
ATOM 875 C C . GLN A 1 115 ? -10.562 -12.945 7.944 1.00 97.00 115 GLN A C 1
ATOM 877 O O . GLN A 1 115 ? -11.002 -13.732 7.097 1.00 97.00 115 GLN A O 1
ATOM 882 N N . VAL A 1 116 ? -9.637 -12.029 7.653 1.00 97.25 116 VAL A N 1
ATOM 883 C CA . VAL A 1 116 ? -8.967 -11.944 6.354 1.00 97.25 116 VAL A CA 1
ATOM 884 C C . VAL A 1 116 ? -7.950 -13.076 6.251 1.00 97.25 116 VAL A C 1
ATOM 886 O O . VAL A 1 116 ? -7.220 -13.362 7.196 1.00 97.25 116 VAL A O 1
ATOM 889 N N . GLN A 1 117 ? -7.921 -13.719 5.093 1.00 97.06 117 GLN A N 1
ATOM 890 C CA . GLN A 1 117 ? -6.971 -14.743 4.684 1.00 97.06 117 GLN A CA 1
ATOM 891 C C . GLN A 1 117 ? -6.173 -14.235 3.473 1.00 97.06 117 GLN A C 1
ATOM 893 O O . GLN A 1 117 ? -6.649 -13.342 2.760 1.00 97.06 117 GLN A O 1
ATOM 898 N N . PRO A 1 118 ? -4.978 -14.787 3.197 1.00 97.12 118 PRO A N 1
ATOM 899 C CA . PRO A 1 118 ? -4.166 -14.390 2.045 1.00 97.12 118 PRO A CA 1
ATOM 900 C C . PRO A 1 118 ? -4.933 -14.433 0.719 1.00 97.12 118 PRO A C 1
ATOM 902 O O . PRO A 1 118 ? -4.793 -13.553 -0.129 1.00 97.12 118 PRO A O 1
ATOM 905 N N . GLU A 1 119 ? -5.805 -15.424 0.546 1.00 97.56 119 GLU A N 1
ATOM 906 C CA . GLU A 1 119 ? -6.543 -15.632 -0.695 1.00 97.56 119 GLU A CA 1
ATOM 907 C C . GLU A 1 119 ? -7.673 -14.619 -0.914 1.00 97.56 119 GLU A C 1
ATOM 909 O O . GLU A 1 119 ? -8.182 -14.524 -2.031 1.00 97.56 119 GLU A O 1
ATOM 914 N N . ASP A 1 120 ? -8.064 -13.859 0.114 1.00 97.75 120 ASP A N 1
ATOM 915 C CA . ASP A 1 120 ? -9.114 -12.843 0.004 1.00 97.75 120 ASP A CA 1
ATOM 916 C C . ASP A 1 120 ? -8.620 -11.561 -0.671 1.00 97.75 120 ASP A C 1
ATOM 918 O O . ASP A 1 120 ? -9.410 -10.824 -1.272 1.00 97.75 120 ASP A O 1
ATOM 922 N N . PHE A 1 121 ? -7.325 -11.259 -0.554 1.00 98.44 121 PHE A N 1
ATOM 923 C CA . PHE A 1 121 ? -6.787 -10.003 -1.050 1.00 98.44 121 PHE A CA 1
ATOM 924 C C . PHE A 1 121 ? -6.776 -9.963 -2.576 1.00 98.44 121 PHE A C 1
ATOM 926 O O . PHE A 1 121 ? -6.225 -10.828 -3.257 1.00 98.44 121 PHE A O 1
ATOM 933 N N . THR A 1 122 ? -7.339 -8.888 -3.118 1.00 98.62 122 THR A N 1
ATOM 934 C CA . THR A 1 122 ? -7.336 -8.593 -4.549 1.00 98.62 122 THR A CA 1
ATOM 935 C C . THR A 1 122 ? -6.5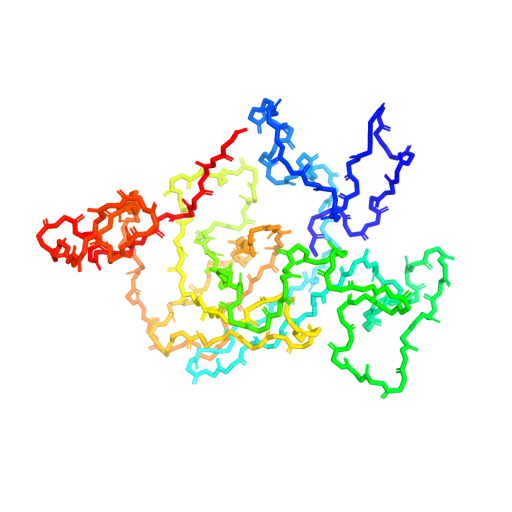48 -7.324 -4.821 1.00 98.62 122 THR A C 1
ATOM 937 O O . THR A 1 122 ? -6.945 -6.257 -4.359 1.00 98.62 122 THR A O 1
ATOM 940 N N . VAL A 1 123 ? -5.479 -7.413 -5.615 1.00 98.44 123 VAL A N 1
ATOM 941 C CA . VAL A 1 123 ? -4.762 -6.236 -6.129 1.00 98.44 123 VAL A CA 1
ATOM 942 C C . VAL A 1 123 ? -5.689 -5.444 -7.052 1.00 98.44 123 VAL A C 1
ATOM 944 O O . VAL A 1 123 ? -6.118 -5.958 -8.088 1.00 98.44 123 VAL A O 1
ATOM 947 N N . PHE A 1 124 ? -5.986 -4.198 -6.679 1.00 98.31 124 PHE A N 1
ATOM 948 C CA . PHE A 1 124 ? -6.903 -3.319 -7.414 1.00 98.31 124 PHE A CA 1
ATOM 949 C C . PHE A 1 124 ? -6.212 -2.091 -8.021 1.00 98.31 124 PHE A C 1
ATOM 951 O O . PHE A 1 124 ? -6.749 -1.505 -8.959 1.00 98.31 124 PHE A O 1
ATOM 958 N N . SER A 1 125 ? -5.032 -1.709 -7.520 1.00 98.38 125 SER A N 1
ATOM 959 C CA . SER A 1 125 ? -4.249 -0.589 -8.047 1.00 98.38 125 SER A CA 1
ATOM 960 C C . SER A 1 125 ? -2.751 -0.865 -7.958 1.00 98.38 125 SER A C 1
ATOM 962 O O . SER A 1 125 ? -2.293 -1.559 -7.053 1.00 98.38 125 SER A O 1
ATOM 964 N N . VAL A 1 126 ? -1.986 -0.339 -8.912 1.00 98.00 126 VAL A N 1
ATOM 965 C CA . VAL A 1 126 ? -0.541 -0.557 -9.050 1.00 98.00 126 VAL A CA 1
ATOM 966 C C . VAL A 1 126 ? 0.119 0.757 -9.443 1.00 98.00 126 VAL A C 1
ATOM 968 O O . VAL A 1 126 ? -0.407 1.475 -10.293 1.00 98.00 126 VAL A O 1
ATOM 971 N N . ASN A 1 127 ? 1.296 1.025 -8.882 1.00 97.69 127 ASN A N 1
ATOM 972 C CA . ASN A 1 127 ? 2.194 2.071 -9.353 1.00 97.69 127 ASN A CA 1
ATOM 973 C C . ASN A 1 127 ? 3.567 1.445 -9.656 1.00 97.69 127 ASN A C 1
ATOM 975 O O . ASN A 1 127 ? 4.203 0.871 -8.772 1.00 97.69 127 ASN A O 1
ATOM 979 N N . GLN A 1 128 ? 4.004 1.493 -10.919 1.00 96.62 128 GLN A N 1
ATOM 980 C CA . GLN A 1 128 ? 5.239 0.825 -11.359 1.00 96.62 128 GLN A CA 1
ATOM 981 C C . GLN A 1 128 ? 6.512 1.585 -10.963 1.00 96.62 128 GLN A C 1
ATOM 983 O O . GLN A 1 128 ? 7.562 0.970 -10.832 1.00 96.62 128 GLN A O 1
ATOM 988 N N . THR A 1 129 ? 6.416 2.890 -10.702 1.00 96.56 129 THR A N 1
ATOM 989 C CA . THR A 1 129 ? 7.533 3.739 -10.250 1.00 96.56 129 THR A CA 1
ATOM 990 C C . THR A 1 129 ? 7.481 3.979 -8.739 1.00 96.56 129 THR A C 1
ATOM 992 O O . THR A 1 129 ? 7.897 5.023 -8.243 1.00 96.56 129 THR A O 1
ATOM 995 N N . CYS A 1 130 ? 6.885 3.045 -8.003 1.00 96.06 130 CYS A N 1
ATOM 996 C CA . CYS A 1 130 ? 6.691 3.157 -6.566 1.00 96.06 130 CYS A CA 1
ATOM 997 C C . CYS A 1 130 ? 8.010 3.132 -5.785 1.00 96.06 130 CYS A C 1
ATOM 999 O O . CYS A 1 130 ? 8.994 2.568 -6.255 1.00 96.06 130 CYS A O 1
ATOM 1001 N N . VAL A 1 131 ? 7.989 3.697 -4.570 1.00 94.81 131 VAL A N 1
ATOM 1002 C CA . VAL A 1 131 ? 9.149 3.819 -3.662 1.00 94.81 131 VAL A CA 1
ATOM 1003 C C . VAL A 1 131 ? 10.228 4.766 -4.221 1.00 94.81 131 VAL A C 1
ATOM 1005 O O . VAL A 1 131 ? 11.400 4.694 -3.869 1.00 94.81 131 VAL A O 1
ATOM 1008 N N . TRP A 1 132 ? 9.806 5.698 -5.082 1.00 96.62 132 TRP A N 1
ATOM 1009 C CA . TRP A 1 132 ? 10.638 6.777 -5.623 1.00 96.62 132 TRP A CA 1
ATOM 1010 C C . TRP A 1 132 ? 10.222 8.158 -5.127 1.00 96.62 132 TRP A C 1
ATOM 1012 O O . TRP A 1 132 ? 11.067 8.999 -4.834 1.00 96.62 132 TRP A O 1
ATOM 1022 N N . THR A 1 133 ? 8.913 8.391 -5.018 1.00 97.12 133 THR A N 1
ATOM 1023 C CA . THR A 1 133 ? 8.346 9.612 -4.446 1.00 97.12 133 THR A CA 1
ATOM 1024 C C . THR A 1 133 ? 7.570 9.278 -3.186 1.00 97.12 133 THR A C 1
ATOM 1026 O O . THR A 1 133 ? 6.777 8.333 -3.165 1.00 97.12 133 THR A O 1
ATOM 1029 N N . ARG A 1 134 ? 7.753 10.081 -2.132 1.00 97.75 134 ARG A N 1
ATOM 1030 C CA . ARG A 1 134 ? 7.002 9.910 -0.883 1.00 97.75 134 ARG A CA 1
ATOM 1031 C C . ARG A 1 134 ? 5.502 9.929 -1.122 1.00 97.75 134 ARG A C 1
ATOM 1033 O O . ARG A 1 134 ? 4.801 9.039 -0.656 1.00 97.75 134 ARG A O 1
ATOM 1040 N N . PHE A 1 135 ? 5.022 10.923 -1.863 1.00 98.44 135 PHE A N 1
ATOM 1041 C CA . PHE A 1 135 ? 3.641 10.953 -2.315 1.00 98.44 135 PHE A CA 1
ATOM 1042 C C . PHE A 1 135 ? 3.508 10.068 -3.551 1.00 98.44 135 PHE A C 1
ATOM 1044 O O . PHE A 1 135 ? 4.002 10.408 -4.628 1.00 98.44 135 PHE A O 1
ATOM 1051 N N . THR A 1 136 ? 2.888 8.904 -3.377 1.00 98.06 136 THR A N 1
ATOM 1052 C CA . THR A 1 136 ? 2.658 7.940 -4.458 1.00 98.06 136 THR A CA 1
ATOM 1053 C C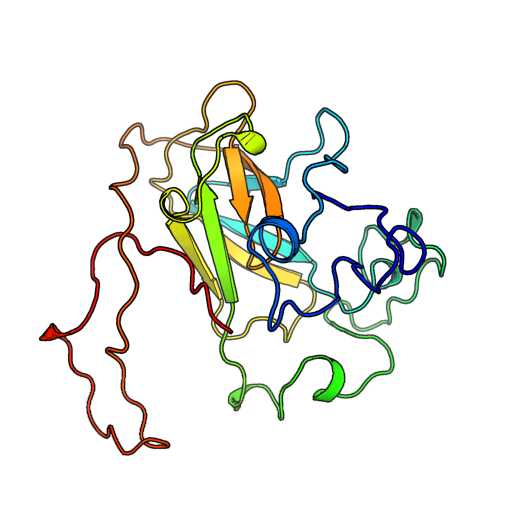 . THR A 1 136 ? 1.161 7.778 -4.677 1.00 98.06 136 THR A C 1
ATOM 1055 O O . THR A 1 136 ? 0.436 7.316 -3.791 1.00 98.06 136 THR A O 1
ATOM 1058 N N . ASP A 1 137 ? 0.707 8.136 -5.876 1.00 98.38 137 ASP A N 1
ATOM 1059 C CA . ASP A 1 137 ? -0.688 7.989 -6.278 1.00 98.38 137 ASP A CA 1
ATOM 1060 C C . ASP A 1 137 ? -0.997 6.570 -6.749 1.00 98.38 137 ASP A C 1
ATOM 1062 O O . ASP A 1 137 ? -0.269 5.976 -7.554 1.00 98.38 137 ASP A O 1
ATOM 1066 N N . PHE A 1 138 ? -2.148 6.073 -6.309 1.00 98.44 138 PHE A N 1
ATOM 1067 C CA . PHE A 1 138 ? -2.751 4.836 -6.779 1.00 98.44 138 PHE A CA 1
ATOM 1068 C C . PHE A 1 138 ? -4.111 5.122 -7.400 1.00 98.44 138 PHE A C 1
ATOM 1070 O O . PHE A 1 138 ? -5.013 5.649 -6.754 1.00 98.44 138 PHE A O 1
ATOM 1077 N N . GLN A 1 139 ? -4.272 4.760 -8.670 1.00 98.56 139 GLN A N 1
ATOM 1078 C CA . GLN A 1 139 ? -5.524 4.965 -9.395 1.00 98.56 139 GLN A CA 1
ATOM 1079 C C . GLN A 1 139 ? -6.580 3.969 -8.910 1.00 98.56 139 GLN A C 1
ATOM 1081 O O . GLN A 1 139 ? -6.409 2.758 -9.079 1.00 98.56 139 GLN A O 1
ATOM 1086 N N . VAL A 1 140 ? -7.668 4.453 -8.313 1.00 98.56 140 VAL A N 1
ATOM 1087 C CA . VAL A 1 140 ? -8.764 3.599 -7.840 1.00 98.56 140 VAL A CA 1
ATOM 1088 C C . VAL A 1 140 ? -9.726 3.320 -9.002 1.00 98.56 140 VAL A C 1
ATOM 1090 O O . VAL A 1 140 ? -10.229 4.263 -9.619 1.00 98.56 140 VAL A O 1
ATOM 1093 N N . PRO A 1 141 ? -10.049 2.053 -9.326 1.00 98.38 141 PRO A N 1
ATOM 1094 C CA . PRO A 1 141 ? -10.975 1.758 -10.413 1.00 98.38 141 PRO A CA 1
ATOM 1095 C C . PRO A 1 141 ? -12.361 2.379 -10.179 1.00 98.38 141 PRO A C 1
ATOM 1097 O O . PRO A 1 141 ? -12.958 2.225 -9.117 1.00 98.38 141 PRO A O 1
ATOM 1100 N N . ALA A 1 142 ? -12.931 3.016 -11.204 1.00 97.94 142 ALA A N 1
ATOM 1101 C CA . ALA A 1 142 ? -14.250 3.663 -11.115 1.00 97.94 142 ALA A CA 1
ATOM 1102 C C . ALA A 1 142 ? -15.402 2.702 -10.763 1.00 97.94 142 ALA A C 1
ATOM 1104 O O . ALA A 1 142 ? -16.447 3.125 -10.281 1.00 97.94 142 ALA A O 1
ATOM 1105 N N . ARG A 1 143 ? -15.220 1.399 -11.014 1.00 97.44 143 ARG A N 1
ATOM 1106 C CA . ARG A 1 143 ? -16.223 0.353 -10.764 1.00 97.44 143 ARG A CA 1
ATOM 1107 C C . ARG A 1 143 ? -16.016 -0.400 -9.448 1.00 97.44 143 ARG A C 1
ATOM 1109 O O . ARG A 1 143 ? -16.631 -1.451 -9.276 1.00 97.44 143 ARG A O 1
ATOM 1116 N N . MET A 1 144 ? -15.165 0.099 -8.550 1.00 97.44 144 MET A N 1
ATOM 1117 C CA . MET A 1 144 ? -15.012 -0.487 -7.217 1.00 97.44 144 MET A CA 1
ATOM 1118 C C . MET A 1 144 ? -16.363 -0.471 -6.482 1.00 97.44 144 MET A C 1
ATOM 1120 O O . MET A 1 144 ? -16.995 0.588 -6.415 1.00 97.44 144 MET A O 1
ATOM 1124 N N . PRO A 1 145 ? -16.836 -1.617 -5.959 1.00 97.50 145 PRO A N 1
ATOM 1125 C CA . PRO A 1 145 ? -18.035 -1.644 -5.136 1.00 97.50 145 PRO A CA 1
ATOM 1126 C C . PRO A 1 145 ? -17.767 -1.049 -3.750 1.00 97.50 145 PRO A C 1
ATOM 1128 O O . PRO A 1 145 ? -16.623 -1.008 -3.286 1.00 97.50 145 PRO A O 1
ATOM 1131 N N . ALA A 1 146 ? -18.837 -0.613 -3.083 1.00 97.69 146 ALA A N 1
ATOM 1132 C CA . ALA A 1 146 ? -18.777 -0.110 -1.714 1.00 97.69 146 ALA A CA 1
ATOM 1133 C C . ALA A 1 146 ? -18.338 -1.201 -0.720 1.00 97.69 146 ALA A C 1
ATOM 1135 O O . ALA A 1 146 ? -18.673 -2.377 -0.881 1.00 97.69 146 ALA A O 1
ATOM 1136 N N . CYS A 1 147 ? -17.610 -0.796 0.321 1.00 97.25 147 CYS A N 1
ATOM 1137 C CA . CYS A 1 147 ? -17.253 -1.670 1.436 1.00 97.25 147 CYS A CA 1
ATOM 1138 C C . CYS A 1 147 ? -18.481 -2.065 2.275 1.00 97.25 147 CYS A C 1
ATOM 1140 O O . CYS A 1 147 ? -19.478 -1.336 2.285 1.00 97.25 147 CYS A O 1
ATOM 1142 N N . PRO A 1 148 ? -18.433 -3.203 2.995 1.00 95.69 148 PRO A N 1
ATOM 1143 C CA . PRO A 1 148 ? -19.484 -3.554 3.944 1.00 95.69 148 PRO A CA 1
ATOM 1144 C C . PRO A 1 148 ? -19.529 -2.561 5.124 1.00 95.69 148 PRO A C 1
ATOM 1146 O O . PRO A 1 148 ? -18.593 -1.775 5.317 1.00 95.69 148 PRO A O 1
ATOM 1149 N N . PRO A 1 149 ? -20.584 -2.604 5.962 1.00 92.88 149 PRO A N 1
ATOM 1150 C CA . PRO A 1 149 ? -20.593 -1.879 7.230 1.00 92.88 149 PRO A CA 1
ATOM 1151 C C . PRO A 1 149 ? -19.341 -2.199 8.063 1.00 92.88 149 PRO A C 1
ATOM 1153 O O . PRO A 1 149 ? -18.985 -3.366 8.237 1.00 92.88 149 PRO A O 1
ATOM 1156 N N . GLY A 1 150 ? -18.671 -1.157 8.562 1.00 87.44 150 GLY A N 1
ATOM 1157 C CA . GLY A 1 150 ? -17.387 -1.275 9.265 1.00 87.44 150 GLY A CA 1
ATOM 1158 C C . GLY A 1 150 ? -16.145 -1.188 8.367 1.00 87.44 150 GLY A C 1
ATOM 1159 O O . GLY A 1 150 ? -15.036 -1.282 8.879 1.00 87.44 150 GLY A O 1
ATOM 1160 N N . GLY A 1 151 ? -16.308 -0.978 7.057 1.00 92.56 151 GLY A N 1
ATOM 1161 C CA . GLY A 1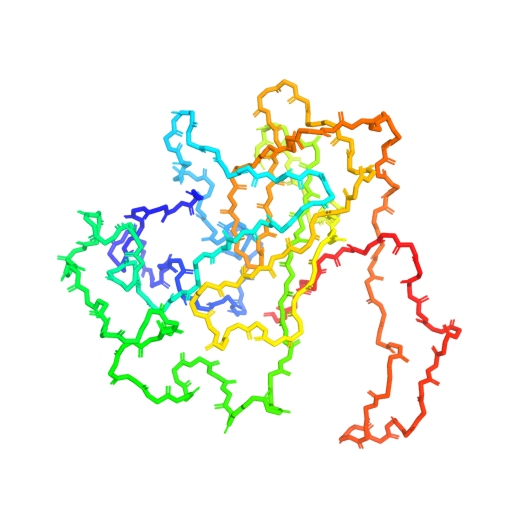 151 ? -15.202 -0.762 6.121 1.00 92.56 151 GLY A CA 1
ATOM 1162 C C . GLY A 1 151 ? -14.613 -2.049 5.540 1.00 92.56 151 GLY A C 1
ATOM 1163 O O . GLY A 1 151 ? -15.142 -3.147 5.718 1.00 92.56 151 GLY A O 1
ATOM 1164 N N . CYS A 1 152 ? -13.523 -1.897 4.792 1.00 94.50 152 CYS A N 1
ATOM 1165 C CA . CYS A 1 152 ? -12.730 -2.990 4.239 1.00 94.50 152 CYS A CA 1
ATOM 1166 C C . CYS A 1 152 ? -11.339 -3.018 4.877 1.00 94.50 152 CYS A C 1
ATOM 1168 O O . CYS A 1 152 ? -10.859 -2.023 5.427 1.00 94.50 152 CYS A O 1
ATOM 1170 N N . THR A 1 153 ? -10.642 -4.139 4.706 1.00 94.56 153 THR A N 1
ATOM 1171 C CA . THR A 1 153 ? -9.212 -4.212 5.002 1.00 94.56 153 THR A CA 1
ATOM 1172 C C . THR A 1 153 ? -8.416 -4.067 3.711 1.00 94.56 153 THR A C 1
ATOM 1174 O O . THR A 1 153 ? -8.658 -4.793 2.746 1.00 94.56 153 THR A O 1
ATOM 1177 N N . CYS A 1 154 ? -7.467 -3.138 3.683 1.00 93.50 154 CYS A N 1
ATOM 1178 C CA . CYS A 1 154 ? -6.559 -2.942 2.566 1.00 93.50 154 CYS A CA 1
ATOM 1179 C C . CYS A 1 154 ? -5.138 -3.306 2.945 1.00 93.50 154 CYS A C 1
ATOM 1181 O O . CYS A 1 154 ? -4.733 -3.293 4.104 1.00 93.50 154 CYS A O 1
ATOM 1183 N N . ALA A 1 155 ? -4.366 -3.580 1.914 1.00 89.50 155 ALA A N 1
ATOM 1184 C CA . ALA A 1 155 ? -2.950 -3.767 2.014 1.00 89.50 155 ALA A CA 1
ATOM 1185 C C . ALA A 1 155 ? -2.309 -2.930 0.903 1.00 89.50 155 ALA A C 1
ATOM 1187 O O . ALA A 1 155 ? -2.568 -3.158 -0.267 1.00 89.50 155 ALA A O 1
ATOM 1188 N N . PHE A 1 156 ? -1.399 -2.023 1.233 1.00 85.12 156 PHE A N 1
ATOM 1189 C CA . PHE A 1 156 ? -0.161 -1.937 0.458 1.00 85.12 156 PHE A CA 1
ATOM 1190 C C . PHE A 1 156 ? 0.510 -3.321 0.556 1.00 85.12 156 PHE A C 1
ATOM 1192 O O . PHE A 1 156 ? -0.019 -4.235 1.179 1.00 85.12 156 PHE A O 1
ATOM 1199 N N . PHE A 1 157 ? 1.717 -3.554 0.086 1.00 71.31 157 PHE A N 1
ATOM 1200 C CA . PHE A 1 157 ? 2.470 -4.666 0.687 1.00 71.31 157 PHE A CA 1
ATOM 1201 C C . PHE A 1 157 ? 2.984 -4.220 2.076 1.00 71.31 157 PHE A C 1
ATOM 1203 O O . PHE A 1 157 ? 4.179 -4.096 2.300 1.00 71.31 157 PHE A O 1
ATOM 1210 N N . TRP A 1 158 ? 1.984 -3.875 2.918 1.00 55.62 158 TRP A N 1
ATOM 1211 C CA . TRP A 1 158 ? 1.828 -3.379 4.294 1.00 55.62 158 TRP A CA 1
ATOM 1212 C C . TRP A 1 158 ? 0.324 -3.061 4.562 1.00 55.62 158 TRP A C 1
ATOM 1214 O O . TRP A 1 158 ? -0.377 -2.692 3.629 1.00 55.62 158 TRP A O 1
ATOM 1224 N N . ILE A 1 159 ? -0.237 -3.176 5.779 1.00 56.88 159 ILE A N 1
ATOM 1225 C CA . ILE A 1 159 ? -1.704 -3.348 5.969 1.00 56.88 159 ILE A CA 1
ATOM 1226 C C . ILE A 1 159 ? -2.420 -2.249 6.794 1.00 56.88 159 ILE A C 1
ATOM 1228 O O . ILE A 1 159 ? -1.922 -1.757 7.809 1.00 56.88 159 ILE A O 1
ATOM 1232 N N . TYR A 1 160 ? -3.628 -1.847 6.363 1.00 75.19 160 TYR A N 1
ATOM 1233 C CA . TYR A 1 160 ? -4.429 -0.767 6.959 1.00 75.19 160 TYR A CA 1
ATOM 1234 C C . TYR A 1 160 ? -5.947 -0.889 6.703 1.00 75.19 160 TYR A C 1
ATOM 1236 O O . TYR A 1 160 ? -6.389 -1.518 5.745 1.00 75.19 160 TYR A O 1
ATOM 1244 N N . SER A 1 161 ? -6.766 -0.247 7.544 1.00 79.00 161 SER A N 1
ATOM 1245 C CA . SER A 1 161 ? -8.218 -0.121 7.329 1.00 79.00 161 SER A CA 1
ATOM 1246 C C . SER A 1 161 ? -8.532 0.919 6.251 1.00 79.00 161 SER A C 1
ATOM 1248 O O . SER A 1 161 ? -7.934 1.998 6.233 1.00 79.00 161 SER A O 1
ATOM 1250 N N . CYS A 1 162 ? -9.470 0.610 5.356 1.00 90.94 162 CYS A N 1
ATOM 1251 C CA . CYS A 1 162 ? -9.804 1.459 4.213 1.00 90.94 162 CYS A CA 1
ATOM 1252 C C . CYS A 1 162 ? -11.300 1.452 3.883 1.00 90.94 162 CYS A C 1
ATOM 1254 O O . CYS A 1 162 ? -12.046 0.559 4.292 1.00 90.94 162 CYS A O 1
ATOM 1256 N N . ASN A 1 163 ? -11.739 2.437 3.102 1.00 94.12 163 ASN A N 1
ATOM 1257 C CA . ASN A 1 163 ? -13.112 2.511 2.617 1.00 94.12 163 ASN A CA 1
ATOM 1258 C C . ASN A 1 163 ? -13.176 3.060 1.188 1.00 94.12 163 ASN A C 1
ATOM 1260 O O . ASN A 1 163 ? -12.458 3.993 0.847 1.00 94.12 163 ASN A O 1
ATOM 1264 N N . VAL A 1 164 ? -14.049 2.497 0.348 1.00 92.25 164 VAL A N 1
ATOM 1265 C CA . VAL A 1 164 ? -14.280 3.006 -1.013 1.00 92.25 164 VAL A CA 1
ATOM 1266 C C . VAL A 1 164 ? -15.298 4.141 -0.960 1.00 92.25 164 VAL A C 1
ATOM 1268 O O . VAL A 1 164 ? -16.442 3.934 -0.555 1.00 92.25 164 VAL A O 1
ATOM 1271 N N . THR A 1 165 ? -14.904 5.329 -1.413 1.00 94.44 165 THR A N 1
ATOM 1272 C CA . THR A 1 165 ? -15.770 6.512 -1.482 1.00 94.44 165 THR A CA 1
ATOM 1273 C C . THR A 1 165 ? -16.198 6.783 -2.925 1.00 94.44 165 THR A C 1
ATOM 1275 O O . THR A 1 165 ? -15.524 6.393 -3.877 1.00 94.44 165 THR A O 1
ATOM 1278 N N . GLY A 1 166 ? -17.374 7.387 -3.123 1.00 93.25 166 GLY A N 1
ATOM 1279 C CA . GLY A 1 166 ? -17.899 7.662 -4.470 1.00 93.25 166 GLY A CA 1
ATOM 1280 C C . GLY A 1 166 ? -18.256 6.415 -5.297 1.00 93.25 166 GLY A C 1
ATOM 1281 O O . GLY A 1 166 ? -18.354 6.501 -6.520 1.00 93.25 166 GLY A O 1
ATOM 1282 N N . ALA A 1 167 ? -18.444 5.253 -4.660 1.00 90.88 167 ALA A N 1
ATOM 1283 C CA . ALA A 1 167 ? -18.801 4.015 -5.348 1.00 90.88 167 ALA A CA 1
ATOM 1284 C C . ALA A 1 167 ? -20.163 4.134 -6.054 1.00 90.88 167 ALA A C 1
ATOM 1286 O O . ALA A 1 167 ? -21.178 4.453 -5.438 1.00 90.88 167 ALA A O 1
ATOM 1287 N N . THR A 1 168 ? -20.188 3.820 -7.349 1.00 92.88 168 THR A N 1
ATOM 1288 C CA . THR A 1 168 ? -21.414 3.798 -8.176 1.00 92.88 168 THR A CA 1
ATOM 1289 C C . THR A 1 168 ? -21.769 2.396 -8.677 1.00 92.88 168 THR A C 1
ATOM 1291 O O . THR A 1 168 ? -22.813 2.195 -9.293 1.00 92.88 168 THR A O 1
ATOM 1294 N N . SER A 1 169 ? -20.905 1.412 -8.412 1.00 93.69 169 SER A N 1
ATOM 1295 C CA . SER A 1 169 ? -21.060 0.014 -8.817 1.00 93.69 169 SER A CA 1
ATOM 1296 C C . SER A 1 169 ? -21.471 -0.852 -7.628 1.00 93.69 169 SER A C 1
ATOM 1298 O O . SER A 1 169 ? -20.984 -0.663 -6.517 1.00 93.69 169 SER A O 1
ATOM 1300 N N . THR A 1 170 ? -22.318 -1.852 -7.871 1.00 92.88 170 THR A N 1
ATOM 1301 C CA . THR A 1 170 ? -22.649 -2.917 -6.905 1.00 92.88 170 THR A CA 1
ATOM 1302 C C . THR A 1 170 ? -22.075 -4.277 -7.308 1.00 92.88 170 THR A C 1
ATOM 1304 O O . THR A 1 170 ? -22.333 -5.285 -6.653 1.00 92.88 170 THR A O 1
ATOM 1307 N N . VAL A 1 171 ? -21.305 -4.331 -8.399 1.00 95.38 171 VAL A N 1
ATOM 1308 C CA . VAL A 1 171 ? -20.706 -5.572 -8.897 1.00 95.38 171 VAL A CA 1
ATOM 1309 C C . VAL A 1 171 ? -19.517 -5.940 -8.015 1.00 95.38 171 VAL A C 1
ATOM 1311 O O . VAL A 1 171 ? -18.542 -5.194 -7.948 1.00 95.38 171 VAL A O 1
ATOM 1314 N N . ALA A 1 172 ? -19.601 -7.093 -7.352 1.00 94.88 172 ALA A N 1
ATOM 1315 C CA . ALA A 1 172 ? -18.534 -7.611 -6.503 1.00 94.88 172 ALA A CA 1
ATOM 1316 C C . ALA A 1 172 ? -17.257 -7.930 -7.301 1.00 94.88 172 ALA A C 1
ATOM 1318 O O . ALA A 1 172 ? -17.311 -8.280 -8.485 1.00 94.88 172 ALA A O 1
ATOM 1319 N N . LEU A 1 173 ? -16.103 -7.865 -6.629 1.00 94.88 173 LEU A N 1
ATOM 1320 C CA . LEU A 1 173 ? -14.859 -8.395 -7.182 1.00 94.88 173 LEU A CA 1
ATOM 1321 C C . LEU A 1 173 ? -14.974 -9.915 -7.359 1.00 94.88 173 LEU A C 1
ATOM 1323 O O . LEU A 1 173 ? -15.514 -10.616 -6.503 1.00 94.88 173 LEU A O 1
ATOM 1327 N N . ALA A 1 174 ? -14.444 -10.433 -8.466 1.00 96.19 174 ALA A N 1
ATOM 1328 C CA . ALA A 1 174 ? -14.287 -11.874 -8.629 1.00 96.19 174 ALA A CA 1
ATOM 1329 C C . ALA A 1 174 ? -13.178 -12.398 -7.703 1.00 96.19 174 ALA A C 1
ATOM 1331 O O . ALA A 1 174 ? -12.238 -11.668 -7.389 1.00 96.19 174 ALA A O 1
ATOM 1332 N N . THR A 1 175 ? -13.252 -13.678 -7.327 1.00 97.12 175 THR A N 1
ATOM 1333 C CA . THR A 1 175 ? -12.227 -14.331 -6.502 1.00 97.12 175 THR A CA 1
ATOM 1334 C C . THR A 1 175 ? -10.842 -14.197 -7.150 1.00 97.12 175 THR A C 1
ATOM 1336 O O . THR A 1 175 ? -10.671 -14.619 -8.306 1.00 97.12 175 THR A O 1
ATOM 1339 N N . PRO A 1 176 ? -9.853 -13.616 -6.448 1.00 97.62 176 PRO A N 1
ATOM 1340 C CA . PRO A 1 176 ? -8.531 -13.404 -7.006 1.00 97.62 176 PRO A CA 1
ATOM 1341 C C . PRO A 1 176 ? -7.774 -14.729 -7.133 1.00 97.62 176 PRO A C 1
ATOM 1343 O O . PRO A 1 176 ? -8.000 -15.685 -6.393 1.00 97.62 176 PRO A O 1
ATOM 1346 N N . LYS A 1 177 ? -6.859 -14.790 -8.099 1.00 98.06 177 LYS A N 1
ATOM 1347 C CA . LYS A 1 177 ? -6.010 -15.960 -8.358 1.00 98.06 177 LYS A CA 1
ATOM 1348 C C . LYS A 1 177 ? -4.538 -15.592 -8.255 1.00 98.06 177 LYS A C 1
ATOM 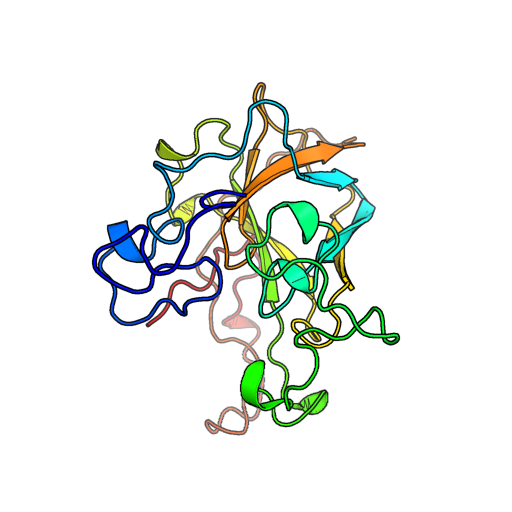1350 O O . LYS A 1 177 ? -4.167 -14.437 -8.455 1.00 98.06 177 LYS A O 1
ATOM 1355 N N . VAL A 1 178 ? -3.695 -16.592 -8.020 1.00 97.81 178 VAL A N 1
ATOM 1356 C CA . VAL A 1 178 ? -2.240 -16.416 -7.962 1.00 97.81 178 VAL A CA 1
ATOM 1357 C C . VAL A 1 178 ? -1.723 -15.777 -9.267 1.00 97.81 178 VAL A C 1
ATOM 1359 O O . VAL A 1 178 ? -2.054 -16.252 -10.367 1.00 97.81 178 VAL A O 1
ATOM 1362 N N . PRO A 1 179 ? -0.930 -14.692 -9.195 1.00 96.81 179 PRO A N 1
ATOM 1363 C CA . PRO A 1 179 ? -0.272 -14.123 -10.366 1.00 96.81 179 PRO A CA 1
ATOM 1364 C C . PRO A 1 179 ? 0.813 -15.072 -10.896 1.00 96.81 179 PRO A C 1
ATOM 1366 O O . PRO A 1 179 ? 1.558 -15.692 -10.143 1.00 96.81 179 PRO A O 1
ATOM 1369 N N . ARG A 1 180 ? 0.923 -15.184 -12.221 1.00 97.25 180 ARG A N 1
ATOM 1370 C CA . ARG A 1 180 ? 1.916 -16.039 -12.892 1.00 97.25 180 ARG A CA 1
ATOM 1371 C C . ARG A 1 180 ? 3.003 -15.191 -13.547 1.00 97.25 180 ARG A C 1
ATOM 1373 O O . ARG A 1 180 ? 2.708 -14.134 -14.104 1.00 97.25 180 ARG A O 1
ATOM 1380 N N . ARG A 1 181 ? 4.249 -15.685 -13.566 1.00 95.62 181 ARG A N 1
ATOM 1381 C CA . ARG A 1 181 ? 5.381 -15.049 -14.273 1.00 95.62 181 ARG A CA 1
ATOM 1382 C C . ARG A 1 181 ? 5.171 -15.100 -15.792 1.00 95.62 181 ARG A C 1
ATOM 1384 O O . ARG A 1 181 ? 5.622 -16.022 -16.479 1.00 95.62 181 ARG A O 1
ATOM 1391 N N . CYS A 1 182 ? 4.457 -14.119 -16.338 1.00 95.88 182 CYS A N 1
ATOM 1392 C CA . CYS A 1 182 ? 4.060 -14.130 -17.745 1.00 95.88 182 CYS A CA 1
ATOM 1393 C C . CYS A 1 182 ? 4.797 -13.118 -18.635 1.00 95.88 182 CYS A C 1
ATOM 1395 O O . CYS A 1 182 ? 4.958 -13.403 -19.821 1.00 95.88 182 CYS A O 1
ATOM 1397 N N . GLY A 1 183 ? 5.338 -12.031 -18.073 1.00 94.50 183 GLY A N 1
ATOM 1398 C CA . GLY A 1 183 ? 6.083 -10.996 -18.806 1.00 94.50 183 GLY A CA 1
ATOM 1399 C C . GLY A 1 183 ? 7.435 -11.439 -19.383 1.00 94.50 183 GLY A C 1
ATOM 1400 O O . GLY A 1 183 ? 7.857 -12.585 -19.188 1.00 94.50 183 GLY A O 1
ATOM 1401 N N . VAL A 1 184 ? 8.068 -10.514 -20.114 1.00 95.12 184 VAL A N 1
ATOM 1402 C CA . VAL A 1 184 ? 9.466 -10.592 -20.578 1.00 95.12 184 VAL A CA 1
ATOM 1403 C C . VAL A 1 184 ? 10.398 -10.465 -19.380 1.00 95.12 184 VAL A C 1
ATOM 1405 O O . VAL A 1 184 ? 10.087 -9.755 -18.428 1.00 95.12 184 VAL A O 1
ATOM 1408 N N . ASP A 1 185 ? 11.529 -11.153 -19.440 1.00 92.19 185 ASP A N 1
ATOM 1409 C CA . ASP A 1 185 ? 12.564 -11.128 -18.419 1.00 92.19 185 ASP A CA 1
ATOM 1410 C C . ASP A 1 185 ? 13.883 -11.635 -19.023 1.00 92.19 185 ASP A C 1
ATOM 1412 O O . ASP A 1 185 ? 14.261 -12.805 -18.910 1.00 92.19 185 ASP A O 1
ATOM 1416 N N . SER A 1 186 ? 14.560 -10.744 -19.746 1.00 94.19 186 SER A N 1
ATOM 1417 C CA . SER A 1 186 ? 15.816 -11.043 -20.441 1.00 94.19 186 SER A CA 1
ATOM 1418 C C . SER A 1 186 ? 16.941 -11.435 -19.482 1.00 94.19 186 SER A C 1
ATOM 1420 O O . SER A 1 186 ? 17.753 -12.290 -19.829 1.00 94.19 186 SER A O 1
ATOM 1422 N N . ALA A 1 187 ? 16.953 -10.879 -18.266 1.00 92.25 187 ALA A N 1
ATOM 1423 C CA . ALA A 1 187 ? 17.944 -11.191 -17.238 1.00 92.25 187 ALA A CA 1
ATOM 1424 C C . ALA A 1 187 ? 17.929 -12.674 -16.827 1.00 92.25 187 ALA A C 1
ATOM 1426 O O . ALA A 1 187 ? 18.976 -13.221 -16.495 1.00 92.25 187 ALA A O 1
ATOM 1427 N N . ASN A 1 188 ? 16.774 -13.344 -16.916 1.00 93.81 188 ASN A N 1
ATOM 1428 C CA . ASN A 1 188 ? 16.650 -14.786 -16.677 1.00 93.81 188 ASN A CA 1
ATOM 1429 C C . ASN A 1 188 ? 16.357 -15.577 -17.968 1.00 93.81 188 ASN A C 1
ATOM 1431 O O . ASN A 1 188 ? 15.731 -16.636 -17.934 1.00 93.81 188 ASN A O 1
ATOM 1435 N N . GLY A 1 189 ? 16.789 -15.063 -19.126 1.00 95.62 189 GLY A N 1
ATOM 1436 C CA . GLY A 1 189 ? 16.735 -15.778 -20.406 1.00 95.62 189 GLY A CA 1
ATOM 1437 C C . GLY A 1 189 ? 15.355 -15.853 -21.069 1.00 95.62 189 GLY A C 1
ATOM 1438 O O . GLY A 1 189 ? 15.186 -16.583 -22.047 1.00 95.62 189 GLY A O 1
ATOM 1439 N N . LYS A 1 190 ? 14.358 -15.099 -20.589 1.00 94.69 190 LYS A N 1
ATOM 1440 C CA . LYS A 1 190 ? 13.007 -15.061 -21.160 1.00 94.69 190 LYS A CA 1
ATOM 1441 C C . LYS A 1 190 ? 12.812 -13.830 -22.049 1.00 94.69 190 LYS A C 1
ATOM 1443 O O . LYS A 1 190 ? 12.272 -12.808 -21.634 1.00 94.69 190 LYS A O 1
ATOM 1448 N N . TRP A 1 191 ? 13.211 -13.958 -23.310 1.00 94.56 191 TRP A N 1
ATOM 1449 C CA . TRP A 1 191 ? 13.224 -12.863 -24.295 1.00 94.56 191 TRP A CA 1
ATOM 1450 C C . TRP A 1 191 ? 11.849 -12.432 -24.820 1.00 94.56 191 TRP A C 1
ATOM 1452 O O . TRP A 1 191 ? 11.708 -11.336 -25.358 1.00 94.56 191 TRP A O 1
ATOM 1462 N N . HIS A 1 192 ? 10.822 -13.266 -24.651 1.00 95.81 192 HIS A N 1
ATOM 1463 C CA . HIS A 1 192 ? 9.460 -12.976 -25.091 1.00 95.81 192 HIS A CA 1
ATOM 1464 C C . HIS A 1 192 ? 8.463 -13.174 -23.950 1.00 95.81 192 HIS A C 1
ATOM 1466 O O . HIS A 1 192 ? 8.611 -14.067 -23.110 1.00 95.81 192 HIS A O 1
ATOM 1472 N N . ALA A 1 193 ? 7.413 -12.352 -23.933 1.00 95.19 193 ALA A N 1
ATOM 1473 C CA . ALA A 1 193 ? 6.284 -12.580 -23.047 1.00 95.19 193 ALA A CA 1
ATOM 1474 C C . ALA A 1 193 ? 5.590 -13.897 -23.420 1.00 95.19 193 ALA A C 1
ATOM 1476 O O . ALA A 1 193 ? 5.618 -14.337 -24.568 1.00 95.19 193 ALA A O 1
ATOM 1477 N N . ALA A 1 194 ? 4.914 -14.501 -22.447 1.00 96.25 194 ALA A N 1
ATOM 1478 C CA . ALA A 1 194 ? 4.072 -15.672 -22.648 1.00 96.25 194 ALA A CA 1
ATOM 1479 C C . ALA A 1 194 ? 2.623 -15.308 -22.286 1.00 96.25 194 ALA A C 1
ATOM 1481 O O . ALA A 1 194 ? 2.199 -15.605 -21.166 1.00 96.25 194 ALA A O 1
ATOM 1482 N N . PRO A 1 195 ? 1.860 -14.657 -23.190 1.00 96.25 195 PRO A N 1
ATOM 1483 C CA . PRO A 1 195 ? 0.495 -14.207 -22.901 1.00 96.25 195 PRO A CA 1
ATOM 1484 C C . PRO A 1 195 ? -0.414 -15.338 -22.406 1.00 96.25 195 PRO A C 1
ATOM 1486 O O . PRO A 1 195 ? -1.118 -15.179 -21.414 1.00 96.25 195 PRO A O 1
ATOM 1489 N N . GLY A 1 196 ? -0.304 -16.530 -23.005 1.00 96.94 196 GLY A N 1
ATOM 1490 C CA . GLY A 1 196 ? -1.049 -17.722 -22.577 1.00 96.94 196 GLY A CA 1
ATOM 1491 C C . GLY A 1 196 ? -0.728 -18.213 -21.157 1.00 96.94 196 GLY A C 1
ATOM 1492 O O . GLY A 1 196 ? -1.448 -19.051 -20.629 1.00 96.94 196 GLY A O 1
ATOM 1493 N N . ASN A 1 197 ? 0.326 -17.691 -20.519 1.00 97.06 197 ASN A N 1
ATOM 1494 C CA . ASN A 1 197 ? 0.697 -18.000 -19.140 1.00 97.06 197 ASN A CA 1
ATOM 1495 C C . ASN A 1 197 ? 0.237 -16.924 -18.135 1.00 97.06 197 ASN A C 1
ATOM 1497 O O . ASN A 1 197 ? 0.526 -17.063 -16.949 1.00 97.06 197 ASN A O 1
ATOM 1501 N N . CYS A 1 198 ? -0.413 -15.836 -18.573 1.00 97.56 198 CYS A N 1
ATOM 1502 C CA . CYS A 1 198 ? -0.854 -14.759 -17.682 1.00 97.56 198 CYS A CA 1
ATOM 1503 C C . CYS A 1 198 ? -2.130 -15.112 -16.900 1.00 97.56 198 CYS A C 1
ATOM 1505 O O . CYS A 1 198 ? -3.050 -15.752 -17.407 1.00 97.56 198 CYS A O 1
ATOM 1507 N N . THR A 1 199 ? -2.222 -14.592 -15.673 1.00 97.94 199 THR A N 1
ATOM 1508 C CA . THR A 1 199 ? -3.475 -14.536 -14.904 1.00 97.94 199 THR A CA 1
ATOM 1509 C C . THR A 1 199 ? -4.214 -13.241 -15.250 1.00 97.94 199 THR A C 1
ATOM 1511 O O . THR A 1 199 ? -3.840 -12.158 -14.793 1.00 97.94 199 THR A O 1
ATOM 1514 N N . TYR A 1 200 ? -5.262 -13.340 -16.069 1.00 96.62 200 TYR A N 1
ATOM 1515 C CA . TYR A 1 200 ? -6.049 -12.182 -16.519 1.00 96.62 200 TYR A CA 1
ATOM 1516 C C . TYR A 1 200 ? -7.129 -11.739 -15.526 1.00 96.62 200 TYR A C 1
ATOM 1518 O O . TYR A 1 200 ? -7.484 -10.565 -15.495 1.00 96.62 200 TYR A O 1
ATOM 1526 N N . SER A 1 201 ? -7.618 -12.658 -14.692 1.00 94.38 201 SER A N 1
ATOM 1527 C CA . SER A 1 201 ? -8.573 -12.367 -13.619 1.00 94.38 201 SER A CA 1
ATOM 1528 C C . SER A 1 201 ? -7.956 -11.459 -12.539 1.00 94.38 201 SER A C 1
ATOM 1530 O O . SER A 1 201 ? -6.741 -11.189 -12.582 1.00 94.38 201 SER A O 1
ATOM 1532 N N . PRO A 1 202 ? -8.750 -11.004 -11.548 1.00 97.44 202 PRO A N 1
ATOM 1533 C CA . PRO A 1 202 ? -8.193 -10.370 -10.363 1.00 97.44 202 PRO A CA 1
ATOM 1534 C C . PRO A 1 202 ? -7.090 -11.241 -9.760 1.00 97.44 202 PRO A C 1
ATOM 1536 O O . PRO A 1 202 ? -7.131 -12.476 -9.847 1.00 97.44 202 PRO A O 1
ATOM 1539 N N . LYS A 1 203 ? -6.056 -10.583 -9.246 1.00 98.38 203 LYS A N 1
ATOM 1540 C CA . LYS A 1 203 ? -4.821 -11.229 -8.809 1.00 98.38 203 LYS A CA 1
ATOM 1541 C C . LYS A 1 203 ? -4.636 -11.048 -7.317 1.00 98.38 203 LYS A C 1
ATOM 1543 O O . LYS A 1 203 ? -4.923 -9.977 -6.787 1.00 98.38 203 LYS A O 1
ATOM 1548 N N . GLN A 1 204 ? -4.143 -12.101 -6.685 1.00 98.25 204 GLN A N 1
ATOM 1549 C CA . GLN A 1 204 ? -3.669 -12.042 -5.313 1.00 98.25 204 GLN A CA 1
ATOM 1550 C C . GLN A 1 204 ? -2.371 -11.229 -5.231 1.00 98.25 204 GLN A C 1
ATOM 1552 O O . GLN A 1 204 ? -1.680 -11.056 -6.246 1.00 98.25 204 GLN A O 1
ATOM 1557 N N . PRO A 1 205 ? -2.024 -10.760 -4.027 1.00 97.50 205 PRO A N 1
ATOM 1558 C CA . PRO A 1 205 ? -0.689 -10.293 -3.716 1.00 97.50 205 PRO A CA 1
ATOM 1559 C C . PRO A 1 205 ? 0.410 -11.337 -4.008 1.00 97.50 205 PRO A C 1
ATOM 1561 O O . PRO A 1 205 ? 0.153 -12.535 -4.126 1.00 97.50 205 PRO A O 1
ATOM 1564 N N . LEU A 1 206 ? 1.656 -10.879 -4.119 1.00 96.25 206 LEU A N 1
ATOM 1565 C CA . LEU A 1 206 ? 2.853 -11.714 -4.177 1.00 96.25 206 LEU A CA 1
ATOM 1566 C C . LEU A 1 206 ? 3.335 -12.032 -2.756 1.00 96.25 206 LEU A C 1
ATOM 1568 O O . LEU A 1 206 ? 4.115 -11.279 -2.182 1.00 96.25 206 LEU A O 1
ATOM 1572 N N . TYR A 1 207 ? 2.872 -13.143 -2.193 1.00 95.38 207 TYR A N 1
ATOM 1573 C CA . TYR A 1 207 ? 3.426 -13.691 -0.952 1.00 95.38 207 TYR A CA 1
ATOM 1574 C C . TYR A 1 207 ? 4.669 -14.521 -1.290 1.00 95.38 207 TYR A C 1
ATOM 1576 O O . TYR A 1 207 ? 4.562 -15.523 -2.002 1.00 95.38 207 TYR A O 1
ATOM 1584 N N . TRP A 1 208 ? 5.850 -14.074 -0.863 1.00 92.25 208 TRP A N 1
ATOM 1585 C CA . TRP A 1 208 ? 7.126 -14.680 -1.248 1.00 92.25 208 TRP A CA 1
ATOM 1586 C C . TRP A 1 208 ? 8.240 -14.406 -0.223 1.00 92.25 208 TRP A C 1
ATOM 1588 O O . TRP A 1 208 ? 8.135 -13.440 0.530 1.00 92.25 208 TRP A O 1
ATOM 1598 N N . PHE A 1 209 ? 9.297 -15.233 -0.285 1.00 80.44 209 PHE A N 1
ATOM 1599 C CA . PHE A 1 209 ? 10.400 -15.393 0.680 1.00 80.44 209 PHE A CA 1
ATOM 1600 C C . PHE A 1 209 ? 9.964 -15.946 2.043 1.00 80.44 209 PHE A C 1
ATOM 1602 O O . PHE A 1 209 ? 10.629 -15.644 3.064 1.00 80.44 209 PHE A O 1
#

Radius of gyration: 17.72 Å; chains: 1; bounding box: 44×39×46 Å

Secondary structure (DSSP, 8-state):
-TTTT--TTSSSS---TTS---S--HHHHGGGG-TTSPPPTT--EEEETTSEEEEE--SSGGGSTTGGGSTT-----S-TT-SSTT--GGGGT-SSGGG---EEEEEES-S-GGG--GGG-EEEEEETTTTSSSEEEEEPPTTPBPPPTT-EEEEESEEEEEEEES--B-PPPPPPB-----S-BGGGTB-S--GGG---S-B------